Protein AF-A0A6N7S7X8-F1 (afdb_monomer_lite)

Structure (mmCIF, N/CA/C/O backbone):
data_AF-A0A6N7S7X8-F1
#
_entry.id   AF-A0A6N7S7X8-F1
#
loop_
_atom_site.group_PDB
_atom_site.id
_atom_site.type_symbol
_atom_site.label_atom_id
_atom_site.label_alt_id
_atom_site.label_comp_id
_atom_site.label_asym_id
_atom_site.label_entity_id
_atom_site.label_seq_id
_atom_site.pdbx_PDB_ins_code
_atom_site.Cartn_x
_atom_site.Cartn_y
_atom_site.Cartn_z
_atom_site.occupancy
_atom_site.B_iso_or_equiv
_atom_site.auth_seq_id
_atom_site.auth_comp_id
_atom_site.auth_asym_id
_atom_site.auth_atom_id
_atom_site.pdbx_PDB_model_num
ATOM 1 N N . MET A 1 1 ? -18.209 -8.398 4.351 1.00 88.62 1 MET A N 1
ATOM 2 C CA . MET A 1 1 ? -17.415 -7.158 4.467 1.00 88.62 1 MET A CA 1
ATOM 3 C C . MET A 1 1 ? -18.379 -5.989 4.370 1.00 88.62 1 MET A C 1
ATOM 5 O O . MET A 1 1 ? -19.333 -6.100 3.609 1.00 88.62 1 MET A O 1
ATOM 9 N N . ILE A 1 2 ? -18.159 -4.924 5.136 1.00 92.19 2 ILE A N 1
ATOM 10 C CA . ILE A 1 2 ? -18.798 -3.622 4.911 1.00 92.19 2 ILE A CA 1
ATOM 11 C C . ILE A 1 2 ? -17.734 -2.699 4.308 1.00 92.19 2 ILE A C 1
ATOM 13 O O . ILE A 1 2 ? -16.711 -2.514 4.969 1.00 92.19 2 ILE A O 1
ATOM 17 N N . PRO A 1 3 ? -17.923 -2.164 3.091 1.00 90.69 3 PRO A N 1
ATOM 18 C CA . PRO A 1 3 ? -16.982 -1.223 2.490 1.00 90.69 3 PRO A CA 1
ATOM 19 C C . PRO A 1 3 ? -16.868 0.084 3.283 1.00 90.69 3 PRO A C 1
ATOM 21 O O . PRO A 1 3 ? -17.847 0.533 3.885 1.00 90.69 3 PRO A O 1
ATOM 24 N N . ALA A 1 4 ? -15.703 0.729 3.235 1.00 89.31 4 ALA A N 1
ATOM 25 C CA . ALA A 1 4 ? -15.475 2.024 3.873 1.00 89.31 4 ALA A CA 1
ATOM 26 C C . ALA A 1 4 ? -16.425 3.099 3.325 1.00 89.31 4 ALA A C 1
ATOM 28 O O . ALA A 1 4 ? -16.885 3.939 4.092 1.00 89.31 4 ALA A O 1
ATOM 29 N N . ALA A 1 5 ? -16.819 3.010 2.050 1.00 86.75 5 ALA A N 1
ATOM 30 C CA . ALA A 1 5 ? -17.799 3.915 1.441 1.00 86.75 5 ALA A CA 1
ATOM 31 C C . ALA A 1 5 ? -19.140 3.940 2.198 1.00 86.75 5 ALA A C 1
ATOM 33 O O . ALA A 1 5 ? -19.752 4.990 2.350 1.00 86.75 5 ALA A O 1
ATOM 34 N N . GLN A 1 6 ? -19.585 2.793 2.726 1.00 89.44 6 GLN A N 1
ATOM 35 C CA . GLN A 1 6 ? -20.825 2.720 3.508 1.00 89.44 6 GLN A CA 1
ATOM 36 C C . GLN A 1 6 ? -20.659 3.274 4.926 1.00 89.44 6 GLN A C 1
ATOM 38 O O . GLN A 1 6 ? -21.623 3.759 5.511 1.00 89.44 6 GLN A O 1
ATOM 43 N N . ILE A 1 7 ? -19.451 3.190 5.484 1.00 90.12 7 ILE A N 1
ATOM 44 C CA . ILE A 1 7 ? -19.118 3.719 6.815 1.00 90.12 7 ILE A CA 1
ATOM 45 C C . ILE A 1 7 ? -19.000 5.246 6.765 1.00 90.12 7 ILE A C 1
ATOM 47 O O . ILE A 1 7 ? -19.427 5.933 7.687 1.00 90.12 7 ILE A O 1
ATOM 51 N N . LEU A 1 8 ? -18.450 5.768 5.670 1.00 88.38 8 LEU A N 1
ATOM 52 C CA . LEU A 1 8 ? -18.165 7.185 5.454 1.00 88.38 8 LEU A CA 1
ATOM 53 C C . LEU A 1 8 ? -19.285 7.918 4.696 1.00 88.38 8 LEU A C 1
ATOM 55 O O . LEU A 1 8 ? -19.081 9.035 4.227 1.00 88.38 8 LEU A O 1
ATOM 59 N N . LEU A 1 9 ? -20.470 7.312 4.583 1.00 86.81 9 LEU A N 1
ATOM 60 C CA . LEU A 1 9 ? -21.623 7.922 3.923 1.00 86.81 9 LEU A CA 1
ATOM 61 C C . LEU A 1 9 ? -21.960 9.282 4.564 1.00 86.81 9 LEU A C 1
ATOM 63 O O . LEU A 1 9 ? -22.042 9.386 5.791 1.00 86.81 9 LEU A O 1
ATOM 67 N N . GLY A 1 10 ? -22.177 10.324 3.755 1.00 83.00 10 GLY A N 1
ATOM 68 C CA . GLY A 1 10 ? -22.440 11.674 4.267 1.00 83.00 10 GLY A CA 1
ATOM 69 C C . GLY A 1 10 ? -21.181 12.473 4.637 1.00 83.00 10 GLY A C 1
ATOM 70 O O . GLY A 1 10 ? -21.291 13.511 5.295 1.00 83.00 10 GLY A O 1
ATOM 71 N N . LYS A 1 11 ? -19.983 11.979 4.293 1.00 81.81 11 LYS A N 1
ATOM 72 C CA . LYS A 1 11 ? -18.691 12.674 4.463 1.00 81.81 11 LYS A CA 1
ATOM 73 C C . LYS A 1 11 ? -18.118 13.178 3.135 1.00 81.81 11 LYS A C 1
ATOM 75 O O . LYS A 1 11 ? -16.912 13.388 3.021 1.00 81.81 11 LYS A O 1
ATOM 80 N N . GLU A 1 12 ? -18.967 13.377 2.133 1.00 73.81 12 GLU A N 1
ATOM 81 C CA . GLU A 1 12 ? -18.559 13.896 0.831 1.00 73.81 12 GLU A CA 1
ATOM 82 C C . GLU A 1 12 ? -17.985 15.322 0.965 1.00 73.81 12 GLU A C 1
ATOM 84 O O . GLU A 1 12 ? -18.441 16.127 1.779 1.00 73.81 12 GLU A O 1
ATOM 89 N N . GLY A 1 13 ? -16.958 15.649 0.177 1.00 72.19 13 GLY A N 1
ATOM 90 C CA . GLY A 1 13 ? -16.302 16.965 0.182 1.00 72.19 13 GLY A CA 1
ATOM 91 C C . GLY A 1 13 ? -15.268 17.189 1.296 1.00 72.19 13 GLY A C 1
ATOM 92 O O . GLY A 1 13 ? -14.637 18.244 1.339 1.00 72.19 13 GLY A O 1
ATOM 93 N N . VAL A 1 14 ? -15.051 16.214 2.183 1.00 78.44 14 VAL A N 1
ATOM 94 C CA . VAL A 1 14 ? -13.990 16.240 3.207 1.00 78.44 14 VAL A CA 1
ATOM 95 C C . VAL A 1 14 ? -12.644 15.834 2.591 1.00 78.44 14 VAL A C 1
ATOM 97 O O . VAL A 1 14 ? -12.607 14.935 1.764 1.00 78.44 14 VAL A O 1
ATOM 100 N N . GLY A 1 15 ? -11.528 16.469 2.961 1.00 81.44 15 GLY A N 1
ATOM 101 C CA . GLY A 1 15 ? -10.205 16.103 2.429 1.00 81.44 15 GLY A CA 1
ATOM 102 C C . GLY A 1 15 ? -9.770 14.677 2.806 1.00 81.44 15 GLY A C 1
ATOM 103 O O . GLY A 1 15 ? -10.152 14.171 3.858 1.00 81.44 15 GLY A O 1
ATOM 104 N N . PHE A 1 16 ? -8.932 14.044 1.974 1.00 82.94 16 PHE A N 1
ATOM 105 C CA . PHE A 1 16 ? -8.483 12.652 2.155 1.00 82.94 16 PHE A CA 1
ATOM 106 C C . PHE A 1 16 ? -7.908 12.351 3.549 1.00 82.94 16 PHE A C 1
ATOM 108 O O . PHE A 1 16 ? -8.274 11.355 4.165 1.00 82.94 16 PHE A O 1
ATOM 115 N N . GLU A 1 17 ? -7.047 13.222 4.074 1.00 86.94 17 GLU A N 1
ATOM 116 C CA . GLU A 1 17 ? -6.426 13.038 5.394 1.00 86.94 17 GLU A CA 1
ATOM 117 C C . GLU A 1 17 ? -7.475 13.008 6.519 1.00 86.94 17 GLU A C 1
ATOM 119 O O . GLU A 1 17 ? -7.408 12.177 7.425 1.00 86.94 17 GLU A O 1
ATOM 124 N N . GLU A 1 18 ? -8.493 13.866 6.426 1.00 88.38 18 GLU A N 1
ATOM 125 C CA . GLU A 1 18 ? -9.595 13.904 7.388 1.00 88.38 18 GLU A CA 1
ATOM 126 C C . GLU A 1 18 ? -10.540 12.706 7.201 1.00 88.38 18 GLU A C 1
ATOM 128 O O . GLU A 1 18 ? -11.009 12.147 8.188 1.00 88.38 18 GLU A O 1
ATOM 133 N N . LEU A 1 19 ? -10.759 12.229 5.970 1.00 88.19 19 LEU A N 1
ATOM 134 C CA . LEU A 1 19 ? -11.488 10.976 5.729 1.00 88.19 19 LEU A CA 1
ATOM 135 C C . LEU A 1 19 ? -10.791 9.777 6.383 1.00 88.19 19 LEU A C 1
ATOM 137 O O . LEU A 1 19 ? -11.451 8.962 7.030 1.00 88.19 19 LEU A O 1
ATOM 141 N N . VAL A 1 20 ? -9.462 9.683 6.263 1.00 89.56 20 VAL A N 1
ATOM 142 C CA . VAL A 1 20 ? -8.676 8.634 6.931 1.00 89.56 20 VAL A CA 1
ATOM 143 C C . VAL A 1 20 ? -8.811 8.743 8.447 1.00 89.56 20 VAL A C 1
ATOM 145 O O . VAL A 1 20 ? -8.989 7.724 9.111 1.00 89.56 20 VAL A O 1
ATOM 148 N N . LYS A 1 21 ? -8.786 9.958 9.000 1.00 91.62 21 LYS A N 1
ATOM 149 C CA . LYS A 1 21 ? -8.980 10.185 10.435 1.00 91.62 21 LYS A CA 1
ATOM 150 C C . LYS A 1 21 ? -10.365 9.741 10.913 1.00 91.62 21 LYS A C 1
ATOM 152 O O . LYS A 1 21 ? -10.443 8.951 11.844 1.00 91.62 21 LYS A O 1
ATOM 157 N N . VAL A 1 22 ? -11.436 10.156 10.234 1.00 92.62 22 VAL A N 1
ATOM 158 C CA . VAL A 1 22 ? -12.813 9.730 10.556 1.00 92.62 22 VAL A CA 1
ATOM 159 C C . VAL A 1 22 ? -12.940 8.205 10.504 1.00 92.62 22 VAL A C 1
ATOM 161 O O . VAL A 1 22 ? -13.603 7.600 11.345 1.00 92.62 22 VAL A O 1
ATOM 164 N N . TYR A 1 23 ? -12.291 7.568 9.529 1.00 93.06 23 TYR A N 1
ATOM 165 C CA . TYR A 1 23 ? -12.286 6.115 9.423 1.00 93.06 23 TYR A CA 1
ATOM 166 C C . TYR A 1 23 ? -11.521 5.440 10.571 1.00 93.06 23 TYR A C 1
ATOM 168 O O . TYR A 1 23 ? -11.976 4.422 11.089 1.00 93.06 23 TYR A O 1
ATOM 176 N N . LEU A 1 24 ? -10.385 5.998 10.996 1.00 94.44 24 LEU A N 1
ATOM 177 C CA . LEU A 1 24 ? -9.636 5.507 12.155 1.00 94.44 24 LEU A CA 1
ATOM 178 C C . LEU A 1 24 ? -10.431 5.658 13.454 1.00 94.44 24 LEU A C 1
ATOM 180 O O . LEU A 1 24 ? -10.510 4.684 14.198 1.00 94.44 24 LEU A O 1
ATOM 184 N N . ASP A 1 25 ? -11.075 6.805 13.675 1.00 95.06 25 ASP A N 1
ATOM 185 C CA . ASP A 1 25 ? -11.929 7.045 14.846 1.00 95.06 25 ASP A CA 1
ATOM 186 C C . ASP A 1 25 ? -13.040 5.979 14.928 1.00 95.06 25 ASP A C 1
ATOM 188 O O . ASP A 1 25 ? -13.244 5.354 15.968 1.00 95.06 25 ASP A O 1
ATOM 192 N N . PHE A 1 26 ? -13.687 5.667 13.796 1.00 95.69 26 PHE A N 1
ATOM 193 C CA . PHE A 1 26 ? -14.668 4.580 13.711 1.00 95.69 26 PHE A CA 1
ATOM 194 C C . PHE A 1 26 ? -14.077 3.209 14.092 1.00 95.69 26 PHE A C 1
ATOM 196 O O . PHE A 1 26 ? -14.718 2.427 14.797 1.00 95.69 26 PHE A O 1
ATOM 203 N N . LEU A 1 27 ? -12.867 2.885 13.624 1.00 95.88 27 LEU A N 1
ATOM 204 C CA . LEU A 1 27 ? -12.210 1.612 13.941 1.00 95.88 27 LEU A CA 1
ATOM 205 C C . LEU A 1 27 ? -11.822 1.514 15.424 1.00 95.88 27 LEU A C 1
ATOM 207 O O . LEU A 1 27 ? -11.899 0.426 16.000 1.00 95.88 27 LEU A O 1
ATOM 211 N N . GLU A 1 28 ? -11.424 2.628 16.036 1.00 94.12 28 GLU A N 1
ATOM 212 C CA . GLU A 1 28 ? -11.102 2.715 17.463 1.00 94.12 28 GLU A CA 1
ATOM 213 C C . GLU A 1 28 ? -12.351 2.545 18.334 1.00 94.12 28 GLU A C 1
ATOM 215 O O . GLU A 1 28 ? -12.341 1.728 19.258 1.00 94.12 28 GLU A O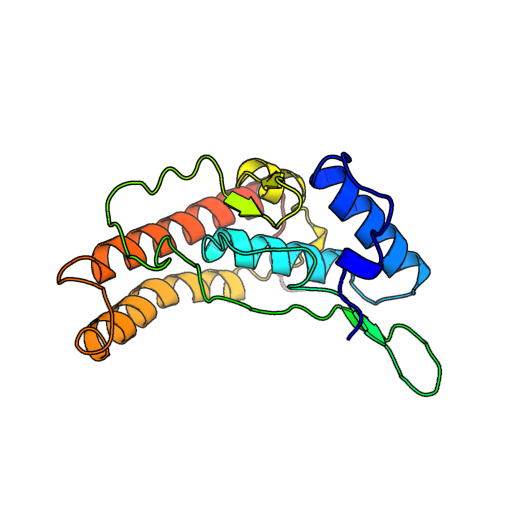 1
ATOM 220 N N . GLU A 1 29 ? -13.456 3.218 17.998 1.00 95.56 29 GLU A N 1
ATOM 221 C CA . GLU A 1 29 ? -14.760 3.026 18.654 1.00 95.56 29 GLU A CA 1
ATOM 222 C C . GLU A 1 29 ? -15.253 1.578 18.536 1.00 95.56 29 GLU A C 1
ATOM 224 O O . GLU A 1 29 ? -15.843 1.020 19.465 1.00 95.56 29 GLU A O 1
ATOM 229 N N . ALA A 1 30 ? -14.964 0.941 17.400 1.00 95.25 30 ALA A N 1
ATOM 230 C CA . ALA A 1 30 ? -15.264 -0.458 17.138 1.00 95.25 30 ALA A CA 1
ATOM 231 C C . ALA A 1 30 ? -14.291 -1.450 17.811 1.00 95.25 30 ALA A C 1
ATOM 233 O O . ALA A 1 30 ? -14.464 -2.661 17.658 1.00 95.25 30 ALA A O 1
ATOM 234 N N . LEU A 1 31 ? -13.292 -0.963 18.561 1.00 94.94 31 LEU A N 1
ATOM 235 C CA . LEU A 1 31 ? -12.267 -1.748 19.263 1.00 94.94 31 LEU A CA 1
ATOM 236 C C . LEU A 1 31 ? -11.428 -2.649 18.339 1.00 94.94 31 LEU A C 1
ATOM 238 O O . LEU A 1 31 ? -10.962 -3.722 18.740 1.00 94.94 31 LEU A O 1
ATOM 242 N N . VAL A 1 32 ? -11.197 -2.214 17.098 1.00 95.69 32 VAL A N 1
ATOM 243 C CA . VAL A 1 32 ? -10.346 -2.941 16.150 1.00 95.69 32 VAL A CA 1
ATOM 244 C C . VAL A 1 32 ? -8.882 -2.820 16.567 1.00 95.69 32 VAL A C 1
ATOM 246 O O . VAL A 1 32 ? -8.291 -1.741 16.596 1.00 95.69 32 VAL A O 1
ATOM 249 N N . SER A 1 33 ? -8.257 -3.961 16.858 1.00 93.06 33 SER A N 1
ATOM 250 C CA . SER A 1 33 ? -6.859 -4.000 17.295 1.00 93.06 33 SER A CA 1
ATOM 251 C C . SER A 1 33 ? -5.900 -3.548 16.191 1.00 93.06 33 SER A C 1
ATOM 253 O O . SER A 1 33 ? -5.973 -4.032 15.055 1.00 93.06 33 SER A O 1
ATOM 255 N N . ASN A 1 34 ? -4.957 -2.672 16.555 1.00 93.00 34 ASN A N 1
ATOM 256 C CA . ASN A 1 34 ? -3.916 -2.119 15.680 1.00 93.00 34 ASN A CA 1
ATOM 257 C C . ASN A 1 34 ? -4.472 -1.471 14.397 1.00 93.00 34 ASN A C 1
ATOM 259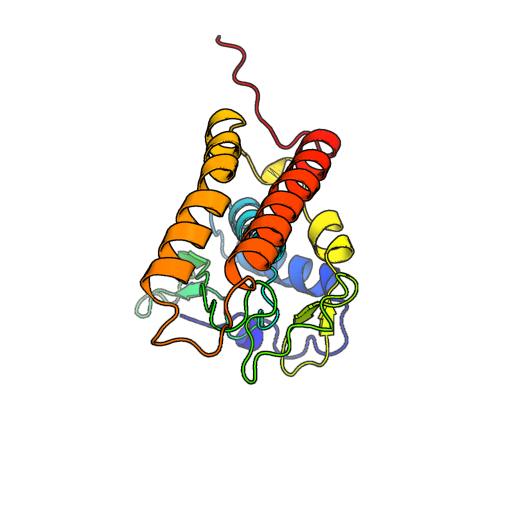 O O . ASN A 1 34 ? -3.834 -1.535 13.347 1.00 93.00 34 ASN A O 1
ATOM 263 N N . ALA A 1 35 ? -5.662 -0.862 14.465 1.00 93.56 35 ALA A N 1
ATOM 264 C CA . ALA A 1 35 ? -6.326 -0.240 13.319 1.00 93.56 35 ALA A CA 1
ATOM 265 C C . ALA A 1 35 ? -5.397 0.719 12.557 1.00 93.56 35 ALA A C 1
ATOM 267 O O . ALA A 1 35 ? -5.186 0.553 11.356 1.00 93.56 35 ALA A O 1
ATOM 268 N N . LYS A 1 36 ? -4.759 1.652 13.273 1.00 93.56 36 LYS A N 1
ATOM 269 C CA . LYS A 1 36 ? -3.835 2.633 12.692 1.00 93.56 36 LYS A CA 1
ATOM 270 C C . LYS A 1 36 ? -2.663 1.997 11.946 1.00 93.56 36 LYS A C 1
ATOM 272 O O . LYS A 1 36 ? -2.382 2.385 10.816 1.00 93.56 36 LYS A O 1
ATOM 277 N N . GLU A 1 37 ? -2.031 0.984 12.535 1.00 93.25 37 GLU A N 1
ATOM 278 C CA . GLU A 1 37 ? -0.936 0.243 11.900 1.00 93.25 37 GLU A CA 1
ATOM 279 C C . GLU A 1 37 ? -1.394 -0.414 10.589 1.00 93.25 37 GLU A C 1
ATOM 281 O O . GLU A 1 37 ? -0.714 -0.321 9.566 1.00 93.25 37 GLU A O 1
ATOM 286 N N . LYS A 1 38 ? -2.569 -1.056 10.595 1.00 92.62 38 LYS A N 1
ATOM 287 C CA . LYS A 1 38 ? -3.110 -1.747 9.416 1.00 92.62 38 LYS A CA 1
ATOM 288 C C . LYS A 1 38 ? -3.461 -0.773 8.292 1.00 92.62 38 LYS A C 1
ATOM 290 O O . LYS A 1 38 ? -3.159 -1.059 7.136 1.00 92.62 38 LYS A O 1
ATOM 295 N N . ILE A 1 39 ? -4.042 0.382 8.622 1.00 91.69 39 ILE A N 1
ATOM 296 C CA . ILE A 1 39 ? -4.341 1.429 7.636 1.00 91.69 39 ILE A CA 1
ATOM 297 C C . ILE A 1 39 ? -3.058 2.052 7.086 1.00 91.69 39 ILE A C 1
ATOM 299 O O . ILE A 1 39 ? -2.928 2.164 5.872 1.00 91.69 39 ILE A O 1
ATOM 303 N N . GLN A 1 40 ? -2.066 2.366 7.921 1.00 92.19 40 GLN A N 1
ATOM 304 C CA . GLN A 1 40 ? -0.779 2.862 7.420 1.00 92.19 40 GLN A CA 1
ATOM 305 C C . GLN A 1 40 ? -0.093 1.846 6.500 1.00 92.19 40 GLN A C 1
ATOM 307 O O . GLN A 1 40 ? 0.406 2.223 5.446 1.00 92.19 40 GLN A O 1
ATOM 312 N N . LYS A 1 41 ? -0.125 0.547 6.826 1.00 90.88 41 LYS A N 1
ATOM 313 C CA . LYS A 1 41 ? 0.404 -0.512 5.946 1.00 90.88 41 LYS A CA 1
ATOM 314 C C . LYS A 1 41 ? -0.349 -0.613 4.619 1.00 90.88 41 LYS A C 1
ATOM 316 O O . LYS A 1 41 ? 0.276 -0.880 3.595 1.00 90.88 41 LYS A O 1
ATOM 321 N N . GLN A 1 42 ? -1.659 -0.373 4.618 1.00 89.38 42 GLN A N 1
ATOM 322 C CA . GLN A 1 42 ? -2.449 -0.293 3.392 1.00 89.38 42 GLN A CA 1
ATOM 323 C C . GLN A 1 42 ? -2.014 0.893 2.522 1.00 89.38 42 GLN A C 1
ATOM 325 O O . GLN A 1 42 ? -1.704 0.703 1.349 1.00 89.38 42 GLN A O 1
ATOM 330 N N . LEU A 1 43 ? -1.916 2.085 3.112 1.00 88.94 43 LEU A N 1
ATOM 331 C CA . LEU A 1 43 ? -1.474 3.297 2.418 1.00 88.94 43 LEU A CA 1
ATOM 332 C C . LEU A 1 43 ? -0.047 3.154 1.866 1.00 88.94 43 LEU A C 1
ATOM 334 O O . LEU A 1 43 ? 0.217 3.516 0.723 1.00 88.94 43 LEU A O 1
ATOM 338 N N . LEU A 1 44 ? 0.860 2.550 2.640 1.00 90.31 44 LEU A N 1
ATOM 339 C CA . LEU A 1 44 ? 2.210 2.211 2.185 1.00 90.31 44 LEU A CA 1
ATOM 340 C C . LEU A 1 44 ? 2.186 1.225 1.013 1.00 90.31 44 LEU A C 1
ATOM 342 O O . LEU A 1 44 ? 2.968 1.381 0.084 1.00 90.31 44 LEU A O 1
ATOM 346 N N . SER A 1 45 ? 1.292 0.232 1.025 1.00 89.25 45 SER A N 1
ATOM 347 C CA . SER A 1 45 ? 1.131 -0.696 -0.100 1.00 89.25 45 SER A CA 1
ATOM 348 C C . SER A 1 45 ? 0.626 0.008 -1.361 1.00 89.25 45 SER A C 1
ATOM 350 O O . SER A 1 45 ? 1.050 -0.353 -2.458 1.00 89.25 45 SER A O 1
ATOM 352 N N . ASP A 1 46 ? -0.266 0.988 -1.216 1.00 86.62 46 ASP A N 1
ATOM 353 C CA . ASP A 1 46 ? -0.780 1.773 -2.339 1.00 86.62 46 ASP A CA 1
ATOM 354 C C . ASP A 1 46 ? 0.299 2.683 -2.927 1.00 86.62 46 ASP A C 1
ATOM 356 O O . ASP A 1 46 ? 0.441 2.726 -4.145 1.00 86.62 46 ASP A O 1
ATOM 360 N N . ALA A 1 47 ? 1.118 3.323 -2.086 1.00 87.12 47 ALA A N 1
ATOM 361 C CA . ALA A 1 47 ? 2.279 4.093 -2.534 1.00 87.12 47 ALA A CA 1
ATOM 362 C C . ALA A 1 47 ? 3.370 3.204 -3.156 1.00 87.12 47 ALA A C 1
ATOM 364 O O . ALA A 1 47 ? 4.017 3.592 -4.121 1.00 87.12 47 ALA A O 1
ATOM 365 N N . LEU A 1 48 ? 3.574 1.995 -2.626 1.00 89.56 48 LEU A N 1
ATOM 366 C CA . LEU A 1 48 ? 4.586 1.062 -3.118 1.00 89.56 48 LEU A CA 1
ATOM 367 C C . LEU A 1 48 ? 4.284 0.610 -4.552 1.00 89.56 48 LEU A C 1
ATOM 369 O O . LEU A 1 48 ? 5.181 0.551 -5.394 1.00 89.56 48 LEU A O 1
ATOM 373 N N . LEU A 1 49 ? 3.020 0.271 -4.806 1.00 86.69 49 LEU A N 1
ATOM 374 C CA . LEU A 1 49 ? 2.547 -0.247 -6.088 1.00 86.69 49 LEU A CA 1
ATOM 375 C C . LEU A 1 49 ? 1.967 0.831 -6.994 1.00 86.69 49 LEU A C 1
ATOM 377 O O . LEU A 1 49 ? 1.538 0.508 -8.096 1.00 86.69 49 LEU A O 1
ATOM 381 N N . ASP A 1 50 ? 1.930 2.082 -6.555 1.00 82.06 50 ASP A N 1
ATOM 382 C CA . ASP A 1 50 ? 1.281 3.158 -7.287 1.00 82.06 50 ASP A CA 1
ATOM 383 C C . ASP A 1 50 ? -0.152 2.800 -7.702 1.00 82.06 50 ASP A C 1
ATOM 385 O O . ASP A 1 50 ? -0.512 2.802 -8.884 1.00 82.06 50 ASP A O 1
ATOM 389 N N . ASN A 1 51 ? -0.961 2.397 -6.722 1.00 81.81 51 ASN A N 1
ATOM 390 C CA . ASN A 1 51 ? -2.329 1.979 -6.983 1.00 81.81 51 ASN A CA 1
ATOM 391 C C . ASN A 1 51 ? -3.211 3.187 -7.324 1.00 81.81 51 ASN A C 1
ATOM 393 O O . ASN A 1 51 ? -3.540 3.995 -6.461 1.00 81.81 51 ASN A O 1
ATOM 397 N N . THR A 1 52 ? -3.615 3.276 -8.590 1.00 77.50 52 THR A N 1
ATOM 398 C CA . THR A 1 52 ? -4.437 4.373 -9.139 1.00 77.50 52 THR A CA 1
ATOM 399 C C . THR A 1 52 ? -5.936 4.073 -9.134 1.00 77.50 52 THR A C 1
ATOM 401 O O . THR A 1 52 ? -6.708 4.775 -9.779 1.00 77.50 52 THR A O 1
ATOM 404 N N . ASP A 1 53 ? -6.339 2.988 -8.475 1.00 76.44 53 ASP A N 1
ATOM 405 C CA . ASP A 1 53 ? -7.737 2.562 -8.337 1.00 76.44 53 ASP A CA 1
ATOM 406 C C . ASP A 1 53 ? -8.057 2.195 -6.886 1.00 76.44 53 ASP A C 1
ATOM 408 O O . ASP A 1 53 ? -8.903 1.356 -6.565 1.00 76.44 53 ASP A O 1
ATOM 412 N N . ARG A 1 54 ? -7.334 2.820 -5.952 1.00 79.69 54 ARG A N 1
ATOM 413 C CA . ARG A 1 54 ? -7.721 2.780 -4.549 1.00 79.69 54 ARG A CA 1
ATOM 414 C C . ARG A 1 54 ? -9.012 3.574 -4.423 1.00 79.69 54 ARG A C 1
ATOM 416 O O . ARG A 1 54 ? -9.047 4.746 -4.742 1.00 79.69 54 ARG A O 1
ATOM 423 N N . HIS A 1 55 ? -10.064 2.952 -3.922 1.00 78.62 55 HIS A N 1
ATOM 424 C CA . HIS A 1 55 ? -11.320 3.636 -3.648 1.00 78.62 55 HIS A CA 1
ATOM 425 C C . HIS A 1 55 ? -11.958 3.135 -2.355 1.00 78.62 55 HIS A C 1
ATOM 427 O O . HIS A 1 55 ? -11.561 2.088 -1.833 1.00 78.62 55 HIS A O 1
ATOM 433 N N . LEU A 1 56 ? -12.944 3.852 -1.811 1.00 79.88 56 LEU A N 1
ATOM 434 C CA . LEU A 1 56 ? -13.595 3.504 -0.542 1.00 79.88 56 LEU A CA 1
ATOM 435 C C . LEU A 1 56 ? -14.388 2.192 -0.627 1.00 79.88 56 LEU A C 1
ATOM 437 O O . LEU A 1 56 ? -14.687 1.581 0.400 1.00 79.88 56 LEU A O 1
ATOM 441 N N . ASN A 1 57 ? -14.694 1.718 -1.839 1.00 79.94 57 ASN A N 1
ATOM 442 C CA . ASN A 1 57 ? -15.218 0.361 -2.044 1.00 79.94 57 ASN A CA 1
ATOM 443 C C . ASN A 1 57 ? -14.130 -0.743 -2.018 1.00 79.94 57 ASN A C 1
ATOM 445 O O . ASN A 1 57 ? -14.459 -1.912 -1.826 1.00 79.94 57 ASN A O 1
ATOM 449 N N . ASN A 1 58 ? -12.843 -0.388 -2.133 1.00 80.25 58 ASN A N 1
ATOM 450 C CA . ASN A 1 58 ? -11.696 -1.310 -2.155 1.00 80.25 58 ASN A CA 1
ATOM 451 C C . ASN A 1 58 ? -11.047 -1.509 -0.777 1.00 80.25 58 ASN A C 1
ATOM 453 O O . ASN A 1 58 ? -9.940 -2.023 -0.655 1.00 80.25 58 ASN A O 1
ATOM 457 N N . PHE A 1 59 ? -11.712 -1.124 0.299 1.00 86.81 59 PHE A N 1
ATOM 458 C CA . PHE A 1 59 ? -11.371 -1.558 1.648 1.00 86.81 59 PHE A CA 1
ATOM 459 C C . PHE A 1 59 ? -12.577 -1.334 2.549 1.00 86.81 59 PHE A C 1
ATOM 461 O O . PHE A 1 59 ? -13.586 -0.761 2.142 1.00 86.81 59 PHE A O 1
ATOM 468 N N . GLY A 1 60 ? -12.502 -1.820 3.777 1.00 90.88 60 GLY A N 1
ATOM 469 C CA . GLY A 1 60 ? -13.582 -1.672 4.732 1.00 90.88 60 GLY A CA 1
ATOM 470 C C . GLY A 1 60 ? -13.318 -2.494 5.972 1.00 90.88 60 GLY A C 1
ATOM 471 O O . GLY A 1 60 ? -12.180 -2.597 6.432 1.00 90.88 60 GLY A O 1
ATOM 472 N N . VAL A 1 61 ? -14.366 -3.125 6.486 1.00 94.62 61 VAL A N 1
ATOM 473 C CA . VAL A 1 61 ? -14.301 -3.936 7.700 1.00 94.62 61 VAL A CA 1
ATOM 474 C C . VAL A 1 61 ? -14.933 -5.311 7.532 1.00 94.62 61 VAL A C 1
ATOM 476 O O . VAL A 1 61 ? -15.884 -5.535 6.771 1.00 94.62 61 VAL A O 1
ATOM 479 N N . ILE A 1 62 ? -14.406 -6.259 8.292 1.00 94.94 62 ILE A N 1
ATOM 480 C CA . ILE A 1 62 ? -14.992 -7.571 8.523 1.00 94.94 62 ILE A CA 1
ATOM 481 C C . ILE A 1 62 ? -15.989 -7.421 9.670 1.00 94.94 62 ILE A C 1
ATOM 483 O O . ILE A 1 62 ? -15.632 -6.973 10.753 1.00 94.94 62 ILE A O 1
ATOM 487 N N . ARG A 1 63 ? -17.245 -7.809 9.440 1.00 95.19 63 ARG A N 1
ATOM 488 C CA . ARG A 1 63 ? -18.309 -7.805 10.449 1.00 95.19 63 ARG A CA 1
ATOM 489 C C . ARG A 1 63 ? -18.825 -9.218 10.644 1.00 95.19 63 ARG A C 1
ATOM 491 O O . ARG A 1 63 ? -19.129 -9.902 9.665 1.00 95.19 63 ARG A O 1
ATOM 498 N N . ASN A 1 64 ? -18.968 -9.628 11.895 1.00 95.69 64 ASN A N 1
ATOM 499 C CA . ASN A 1 64 ? -19.647 -10.864 12.242 1.00 95.69 64 ASN A CA 1
ATOM 500 C C . ASN A 1 64 ? -21.143 -10.727 11.921 1.00 95.69 64 ASN A C 1
ATOM 502 O O . ASN A 1 64 ? -21.812 -9.839 12.442 1.00 95.69 64 ASN A O 1
ATOM 506 N N . VAL A 1 65 ? -21.680 -11.601 11.070 1.00 94.44 65 VAL A N 1
ATOM 507 C CA . VAL A 1 65 ? -23.085 -11.516 10.629 1.00 94.44 65 VAL A CA 1
ATOM 508 C C . VAL A 1 65 ? -24.091 -11.837 11.736 1.00 94.44 65 VAL A C 1
ATOM 510 O O . VAL A 1 65 ? -25.204 -11.324 11.705 1.00 94.44 65 VAL A O 1
ATOM 513 N N . SER A 1 66 ? -23.704 -12.648 12.721 1.00 96.62 66 SER A N 1
ATOM 514 C CA . SER A 1 66 ? -24.583 -13.085 13.808 1.00 96.62 66 SER A CA 1
ATOM 515 C C . SER A 1 66 ? -24.590 -12.098 14.973 1.00 96.62 66 SER A C 1
ATOM 517 O O . SER A 1 66 ? -25.640 -11.841 15.550 1.00 96.62 66 SER A O 1
ATOM 519 N N . THR A 1 67 ? -23.426 -11.547 15.332 1.00 95.69 67 THR A N 1
ATOM 520 C CA . THR A 1 67 ? -23.288 -10.621 16.474 1.00 95.69 67 THR A CA 1
ATOM 521 C C . THR A 1 67 ? -23.269 -9.158 16.065 1.00 95.69 67 THR A C 1
ATOM 523 O O . THR A 1 67 ? -23.332 -8.283 16.923 1.00 95.69 67 THR A O 1
ATOM 526 N N . LEU A 1 68 ? -23.160 -8.885 14.763 1.00 94.00 68 LEU A N 1
ATOM 527 C CA . LEU A 1 68 ? -23.038 -7.553 14.179 1.00 94.00 68 LEU A CA 1
ATOM 528 C C . LEU A 1 68 ? -21.771 -6.783 14.577 1.00 94.00 68 LEU A C 1
ATOM 530 O O . LEU A 1 68 ? -21.617 -5.642 14.140 1.00 94.00 68 LEU A O 1
ATOM 534 N N . GLN A 1 69 ? -20.862 -7.399 15.332 1.00 94.94 69 GLN A N 1
ATOM 535 C CA . GLN A 1 69 ? -19.611 -6.791 15.774 1.00 94.94 69 GLN A CA 1
ATOM 536 C C . GLN A 1 69 ? -18.622 -6.653 14.618 1.00 94.94 69 GLN A C 1
ATOM 538 O O . GLN A 1 69 ? -18.475 -7.560 13.792 1.00 94.94 69 GLN A O 1
ATOM 543 N N . ILE A 1 70 ? -17.922 -5.523 14.586 1.00 96.94 70 ILE A N 1
ATOM 544 C CA . ILE A 1 70 ? -16.761 -5.328 13.724 1.00 96.94 70 ILE A CA 1
ATOM 545 C C . ILE A 1 70 ? -15.600 -6.145 14.298 1.00 96.94 70 ILE A C 1
ATOM 547 O O . ILE A 1 70 ? -15.341 -6.103 15.495 1.00 96.94 70 ILE A O 1
ATOM 551 N N . MET A 1 71 ? -14.951 -6.940 13.452 1.00 95.00 71 MET A N 1
ATOM 552 C CA . MET A 1 71 ? -13.904 -7.883 13.852 1.00 95.00 71 MET A CA 1
ATOM 553 C C . MET A 1 71 ? -12.510 -7.374 13.500 1.00 95.00 71 MET A C 1
ATOM 555 O O . MET A 1 71 ? -11.589 -7.496 14.298 1.00 95.00 71 MET A O 1
ATOM 559 N N . ASP A 1 72 ? -12.349 -6.850 12.286 1.00 95.25 72 ASP A N 1
ATOM 560 C CA . ASP A 1 72 ? -11.073 -6.349 11.785 1.00 95.25 72 ASP A CA 1
ATOM 561 C C . ASP A 1 72 ? -11.293 -5.465 10.548 1.00 95.25 72 ASP A C 1
ATOM 563 O O . ASP A 1 72 ? -12.400 -5.404 10.005 1.00 95.25 72 ASP A O 1
ATOM 567 N N . VAL A 1 73 ? -10.239 -4.819 10.062 1.00 93.69 73 VAL A N 1
ATOM 568 C CA . VAL A 1 73 ? -10.207 -4.213 8.733 1.00 93.69 73 VAL A CA 1
ATOM 569 C C . VAL A 1 73 ? -10.185 -5.292 7.650 1.00 93.69 73 VAL A C 1
ATOM 571 O O . VAL A 1 73 ? -9.619 -6.374 7.803 1.00 93.69 73 VAL A O 1
ATOM 574 N N . ALA A 1 74 ? -10.795 -4.977 6.520 1.00 91.00 74 ALA A N 1
ATOM 575 C CA . ALA A 1 74 ? -10.754 -5.759 5.302 1.00 91.00 74 ALA A CA 1
ATOM 576 C C . ALA A 1 74 ? -10.040 -4.933 4.233 1.00 91.00 74 ALA A C 1
ATOM 578 O O . ALA A 1 74 ? -10.613 -4.005 3.663 1.00 91.00 74 ALA A O 1
ATOM 579 N N . LEU A 1 75 ? -8.779 -5.265 3.983 1.00 83.06 75 LEU A N 1
ATOM 580 C CA . LEU A 1 75 ? -7.966 -4.627 2.956 1.00 83.06 75 LEU A CA 1
ATOM 581 C C . LEU A 1 75 ? -8.216 -5.362 1.632 1.00 83.06 75 LEU A C 1
ATOM 583 O O . LEU A 1 75 ? -7.813 -6.518 1.501 1.00 83.06 75 LEU A O 1
ATOM 587 N N . ASN A 1 76 ? -8.931 -4.751 0.678 1.00 71.38 76 ASN A N 1
ATOM 588 C CA . ASN A 1 76 ? -9.038 -5.334 -0.660 1.00 71.38 76 ASN A CA 1
ATOM 589 C C . ASN A 1 76 ? -7.815 -4.891 -1.471 1.00 71.38 76 ASN A C 1
ATOM 591 O O . ASN A 1 76 ? -7.646 -3.710 -1.794 1.00 71.38 76 ASN A O 1
ATOM 595 N N . TYR A 1 77 ? -6.954 -5.850 -1.796 1.00 67.94 77 TYR A N 1
ATOM 596 C CA . TYR A 1 77 ? -5.836 -5.659 -2.715 1.00 67.94 77 TYR A CA 1
ATOM 597 C C . TYR A 1 77 ? -6.340 -5.766 -4.154 1.00 67.94 77 TYR A C 1
ATOM 599 O O . TYR A 1 77 ? -5.913 -6.638 -4.913 1.00 67.94 77 TYR A O 1
ATOM 607 N N . ASP A 1 78 ? -7.293 -4.903 -4.508 1.00 71.12 78 ASP A N 1
ATOM 608 C CA . ASP A 1 78 ? -7.656 -4.707 -5.901 1.00 71.12 78 ASP A CA 1
ATOM 609 C C . ASP A 1 78 ? -6.510 -3.952 -6.581 1.00 71.12 78 ASP A C 1
ATOM 611 O O . ASP A 1 78 ? -6.326 -2.744 -6.417 1.00 71.12 78 ASP A O 1
ATOM 615 N N . CYS A 1 79 ? -5.652 -4.734 -7.231 1.00 71.62 79 CYS A N 1
ATOM 616 C CA . CYS A 1 79 ? -4.408 -4.287 -7.842 1.00 71.62 79 CYS A CA 1
ATOM 617 C C . CYS A 1 79 ? -4.516 -4.247 -9.373 1.00 71.62 79 CYS A C 1
ATOM 619 O O . CYS A 1 79 ? -3.497 -4.331 -10.058 1.00 71.62 79 CYS A O 1
ATOM 621 N N . GLY A 1 80 ? -5.729 -4.151 -9.931 1.00 72.81 80 GLY A N 1
ATOM 622 C CA . GLY A 1 80 ? -5.943 -4.116 -11.381 1.00 72.81 80 GLY A CA 1
ATOM 623 C C . GLY A 1 80 ? -5.309 -2.908 -12.087 1.00 72.81 80 GLY A C 1
ATOM 624 O O . GLY A 1 80 ? -5.158 -2.929 -13.309 1.00 72.81 80 GLY A O 1
ATOM 625 N N . ARG A 1 81 ? -4.923 -1.860 -11.339 1.00 79.25 81 ARG A N 1
ATOM 626 C CA . ARG A 1 81 ? -4.388 -0.591 -11.865 1.00 79.25 81 ARG A CA 1
ATOM 627 C C . ARG A 1 81 ? -3.203 -0.062 -11.044 1.00 79.25 81 ARG A C 1
ATOM 629 O O . ARG A 1 81 ? -3.262 1.012 -10.445 1.00 79.25 81 ARG A O 1
ATOM 636 N N . ILE A 1 82 ? -2.110 -0.819 -11.055 1.00 82.50 82 ILE A N 1
ATOM 637 C CA . ILE A 1 82 ? -0.853 -0.499 -10.355 1.00 82.50 82 ILE A CA 1
ATOM 638 C C . ILE A 1 82 ? 0.260 -0.109 -11.334 1.00 82.50 82 ILE A C 1
ATOM 640 O O . ILE A 1 82 ? 0.222 -0.517 -12.498 1.00 82.50 82 ILE A O 1
ATOM 644 N N . LEU A 1 83 ? 1.262 0.647 -10.882 1.00 80.25 83 LEU A N 1
ATOM 645 C CA . LEU A 1 83 ? 2.466 1.017 -11.647 1.00 80.25 83 LEU A CA 1
ATOM 646 C C . LEU A 1 83 ? 2.154 1.597 -13.046 1.00 80.25 83 LEU A C 1
ATOM 648 O O . LEU A 1 83 ? 2.894 1.384 -14.000 1.00 80.25 83 LEU A O 1
ATOM 652 N N . GLY A 1 84 ? 1.014 2.275 -13.217 1.00 73.75 84 GLY A N 1
ATOM 653 C CA . GLY A 1 84 ? 0.593 2.810 -14.519 1.00 73.75 84 GLY A CA 1
ATOM 654 C C . GLY A 1 84 ? 0.208 1.754 -15.571 1.00 73.75 84 GLY A C 1
ATOM 655 O O . GLY A 1 84 ? 0.131 2.073 -16.755 1.00 73.75 84 GLY A O 1
ATOM 656 N N . THR A 1 85 ? -0.064 0.507 -15.170 1.00 73.94 85 THR A N 1
ATOM 657 C CA . THR A 1 85 ? -0.440 -0.605 -16.075 1.00 73.94 85 THR A CA 1
ATOM 658 C C . THR A 1 85 ? -1.925 -0.644 -16.463 1.00 73.94 85 THR A C 1
ATOM 660 O O . THR A 1 85 ? -2.396 -1.612 -17.058 1.00 73.94 85 THR A O 1
ATOM 663 N N . ALA A 1 86 ? -2.667 0.423 -16.163 1.00 67.00 86 ALA A N 1
ATOM 664 C CA . ALA A 1 86 ? -4.073 0.586 -16.514 1.00 67.00 86 ALA A CA 1
ATOM 665 C C . ALA A 1 86 ? -4.346 0.374 -18.015 1.00 67.00 86 ALA A C 1
ATOM 667 O O . ALA A 1 86 ? -3.585 0.837 -18.861 1.00 67.00 86 ALA A O 1
ATOM 668 N N . PHE A 1 87 ? -5.463 -0.279 -18.352 1.00 59.41 87 PHE A N 1
ATOM 669 C CA . PHE A 1 87 ? -5.882 -0.479 -19.741 1.00 59.41 87 PHE A CA 1
ATOM 670 C C . PHE A 1 87 ? -6.645 0.746 -20.295 1.00 59.41 87 PHE A C 1
ATOM 672 O O . PHE A 1 87 ? -7.549 1.238 -19.613 1.00 59.41 87 PHE A O 1
ATOM 679 N N . PRO A 1 88 ? -6.361 1.199 -21.535 1.00 58.47 88 PRO A N 1
ATOM 680 C CA . PRO A 1 88 ? -5.259 0.766 -22.399 1.00 58.47 88 PRO A CA 1
ATOM 681 C C . PRO A 1 88 ? -3.904 1.272 -21.885 1.00 58.47 88 PRO A C 1
ATOM 683 O O . PRO A 1 88 ? -3.773 2.446 -21.542 1.00 58.47 88 PRO A O 1
ATOM 686 N N . TYR A 1 89 ? -2.893 0.395 -21.869 1.00 64.50 89 TYR A N 1
ATOM 687 C CA . TYR A 1 89 ? -1.553 0.755 -21.410 1.00 64.50 89 TYR A CA 1
ATOM 688 C C . TYR A 1 89 ? -0.962 1.850 -22.300 1.00 64.50 89 TYR A C 1
ATOM 690 O O . TYR A 1 89 ? -0.755 1.652 -23.500 1.00 64.50 89 TYR A O 1
ATOM 698 N N . THR A 1 90 ? -0.669 3.006 -21.708 1.00 60.59 90 THR A N 1
ATOM 699 C CA . THR A 1 90 ? 0.050 4.089 -22.377 1.00 60.59 90 THR A CA 1
ATOM 700 C C . THR A 1 90 ? 1.362 4.351 -21.638 1.00 60.59 90 THR A C 1
ATOM 702 O O . THR A 1 90 ? 1.327 4.962 -20.570 1.00 60.59 90 THR A O 1
ATOM 705 N N . PRO A 1 91 ? 2.527 3.976 -22.204 1.00 55.56 91 PRO A N 1
ATOM 706 C CA . PRO A 1 91 ? 3.834 4.090 -21.538 1.00 55.56 91 PRO A CA 1
ATOM 707 C C . PRO A 1 91 ? 4.281 5.536 -21.247 1.00 55.56 91 PRO A C 1
ATOM 709 O O . PRO A 1 91 ? 5.342 5.769 -20.678 1.00 55.56 91 PRO A O 1
ATOM 712 N N . LYS A 1 92 ? 3.495 6.542 -21.651 1.00 51.31 92 LYS A N 1
ATOM 713 C CA . LYS A 1 92 ? 3.824 7.965 -21.530 1.00 51.31 92 LYS A CA 1
ATOM 714 C C . LYS A 1 92 ? 2.704 8.721 -20.835 1.00 51.31 92 LYS A C 1
ATOM 716 O O . LYS A 1 92 ? 1.853 9.272 -21.528 1.00 51.31 92 LYS A O 1
ATOM 721 N N . ARG A 1 93 ? 2.728 8.742 -19.498 1.00 49.00 93 ARG A N 1
ATOM 722 C CA . ARG A 1 93 ? 2.132 9.775 -18.612 1.00 49.00 93 ARG A CA 1
ATOM 723 C C . ARG A 1 93 ? 2.243 9.411 -17.125 1.00 49.00 93 ARG A C 1
ATOM 725 O O . ARG A 1 93 ? 1.384 9.780 -16.338 1.00 49.00 93 ARG A O 1
ATOM 732 N N . TYR A 1 94 ? 3.292 8.695 -16.718 1.00 51.84 94 TYR A N 1
ATOM 733 C CA . TYR A 1 94 ? 3.513 8.469 -15.294 1.00 51.84 94 TYR A CA 1
ATOM 734 C C . TYR A 1 94 ? 4.126 9.725 -14.660 1.00 51.84 94 TYR A C 1
ATOM 736 O O . TYR A 1 94 ? 5.339 9.848 -14.509 1.00 51.84 94 TYR A O 1
ATOM 744 N N . THR A 1 95 ? 3.285 10.714 -14.378 1.00 55.16 95 THR A N 1
ATOM 745 C CA . THR A 1 95 ? 3.611 11.811 -13.470 1.00 55.16 95 THR A CA 1
ATOM 746 C C . THR A 1 95 ? 3.149 11.377 -12.088 1.00 55.16 95 THR A C 1
ATOM 748 O O . THR A 1 95 ? 1.949 11.243 -11.875 1.00 55.16 95 THR A O 1
ATOM 751 N N . LYS A 1 96 ? 4.087 11.170 -11.153 1.00 56.41 96 LYS A N 1
ATOM 752 C CA . LYS A 1 96 ? 3.833 10.800 -9.739 1.00 56.41 96 LYS A CA 1
ATOM 753 C C . LYS A 1 96 ? 2.903 11.763 -8.976 1.00 56.41 96 LYS A C 1
ATOM 755 O O . LYS A 1 96 ? 2.633 11.560 -7.797 1.00 56.41 96 LYS A O 1
ATOM 760 N N . GLU A 1 97 ? 2.484 12.850 -9.613 1.00 50.81 97 GLU A N 1
ATOM 761 C CA . GLU A 1 97 ? 1.879 14.002 -8.962 1.00 50.81 97 GLU A CA 1
ATOM 762 C C . GLU A 1 97 ? 0.429 13.754 -8.524 1.00 50.81 97 GLU A C 1
ATOM 764 O O . GLU A 1 97 ? 0.023 14.353 -7.536 1.00 50.81 97 GLU A O 1
ATOM 769 N N . GLU A 1 98 ? -0.328 12.844 -9.154 1.00 53.06 98 GLU A N 1
ATOM 770 C CA . GLU A 1 98 ? -1.745 12.626 -8.818 1.00 53.06 98 GLU A CA 1
ATOM 771 C C . GLU A 1 98 ? -2.139 11.139 -8.931 1.00 53.06 98 GLU A C 1
ATOM 773 O O . GLU A 1 98 ? -2.137 10.560 -10.019 1.00 53.06 98 GLU A O 1
ATOM 778 N N . PHE A 1 99 ? -2.494 10.509 -7.804 1.00 56.09 99 PHE A N 1
ATOM 779 C CA . PHE A 1 99 ? -3.183 9.217 -7.773 1.00 56.09 99 PHE A CA 1
ATOM 780 C C . PHE A 1 99 ? -4.682 9.492 -7.781 1.00 56.09 99 PHE A C 1
ATOM 782 O O . PHE A 1 99 ? -5.209 10.177 -6.904 1.00 56.09 99 PHE A O 1
ATOM 789 N N . HIS A 1 100 ? -5.387 8.958 -8.772 1.00 52.91 100 HIS A N 1
ATOM 790 C CA . HIS A 1 100 ? -6.842 8.948 -8.730 1.00 52.91 100 HIS A CA 1
ATOM 791 C C . HIS A 1 100 ? -7.294 7.965 -7.648 1.00 52.91 100 HIS A C 1
ATOM 793 O O . HIS A 1 100 ? -6.911 6.795 -7.670 1.00 52.91 100 HIS A O 1
ATOM 799 N N . VAL A 1 101 ? -8.075 8.457 -6.687 1.00 51.50 101 VAL A N 1
ATOM 800 C CA . VAL A 1 101 ? -8.736 7.647 -5.669 1.00 51.50 101 VAL A CA 1
ATOM 801 C C . VAL A 1 101 ? -10.245 7.905 -5.767 1.00 51.50 101 VAL A C 1
ATOM 803 O O . VAL A 1 101 ? -10.732 8.925 -5.291 1.00 51.50 101 VAL A O 1
ATOM 806 N N . ASP A 1 102 ? -10.972 6.941 -6.344 1.00 50.19 102 ASP A N 1
ATOM 807 C CA . ASP A 1 102 ? -12.447 6.797 -6.327 1.00 50.19 102 ASP A CA 1
ATOM 808 C C . ASP A 1 102 ? -13.323 7.760 -7.165 1.00 50.19 102 ASP A C 1
ATOM 810 O O . ASP A 1 102 ? -12.988 8.914 -7.415 1.00 50.19 102 ASP A O 1
ATOM 814 N N . GLU A 1 103 ? -14.530 7.271 -7.481 1.00 46.00 103 GLU A N 1
ATOM 815 C CA . GLU A 1 103 ? -15.765 7.909 -7.982 1.00 46.00 103 GLU A CA 1
ATOM 816 C C . GLU A 1 103 ? -16.212 9.162 -7.198 1.00 46.00 103 GLU A C 1
ATOM 818 O O . GLU A 1 103 ? -17.167 9.834 -7.585 1.00 46.00 103 GLU A O 1
ATOM 823 N N . LEU A 1 104 ? -15.534 9.477 -6.092 1.00 48.88 104 LEU A N 1
ATOM 824 C CA . LEU A 1 104 ? -15.726 10.684 -5.288 1.00 48.88 104 LEU A CA 1
ATOM 825 C C . LEU A 1 104 ? -14.854 11.870 -5.757 1.00 48.88 104 LEU A C 1
ATOM 827 O O . LEU A 1 104 ? -14.855 12.909 -5.099 1.00 48.88 104 LEU A O 1
ATOM 831 N N . ASP A 1 105 ? -14.119 11.720 -6.869 1.00 56.59 105 ASP A N 1
ATOM 832 C CA . ASP A 1 105 ? -13.239 12.733 -7.479 1.00 56.59 105 ASP A CA 1
ATOM 833 C C . ASP A 1 105 ? -12.075 13.195 -6.571 1.00 56.59 105 ASP A C 1
ATOM 835 O O . ASP A 1 105 ? -11.551 14.305 -6.710 1.00 56.59 105 ASP A O 1
ATOM 839 N N . TYR A 1 106 ? -11.607 12.344 -5.648 1.00 61.00 106 TYR A N 1
ATOM 840 C CA . TYR A 1 106 ? -10.425 12.665 -4.847 1.00 61.00 106 TYR A CA 1
ATOM 841 C C . TYR A 1 106 ? -9.139 12.323 -5.602 1.00 61.00 106 TYR A C 1
ATOM 843 O O . TYR A 1 106 ? -8.760 11.165 -5.767 1.00 61.00 106 TYR A O 1
ATOM 851 N N . ALA A 1 107 ? -8.405 13.357 -6.008 1.00 64.50 107 ALA A N 1
ATOM 852 C CA . ALA A 1 107 ? -6.992 13.213 -6.326 1.00 64.50 107 ALA A CA 1
ATOM 853 C C . ALA A 1 107 ? -6.205 13.142 -5.009 1.00 64.50 107 ALA A C 1
ATOM 855 O O . ALA A 1 107 ? -6.168 14.107 -4.240 1.00 64.50 107 ALA A O 1
ATOM 856 N N . VAL A 1 108 ? -5.601 11.989 -4.734 1.00 73.62 108 VAL A N 1
ATOM 857 C CA . VAL A 1 108 ? -4.700 11.796 -3.597 1.00 73.62 108 VAL A CA 1
ATOM 858 C C . VAL A 1 108 ? -3.279 11.788 -4.123 1.00 73.62 108 VAL A C 1
ATOM 860 O O . VAL A 1 108 ? -2.953 11.143 -5.108 1.00 73.62 108 VAL A O 1
ATOM 863 N N . THR A 1 109 ? -2.396 12.510 -3.464 1.00 77.00 109 THR A N 1
ATOM 864 C CA . THR A 1 109 ? -0.979 12.540 -3.821 1.00 77.00 109 THR A CA 1
ATOM 865 C C . THR A 1 109 ? -0.195 11.578 -2.933 1.00 77.00 109 THR A C 1
ATOM 867 O O . THR A 1 109 ? -0.554 11.352 -1.775 1.00 77.00 109 THR A O 1
ATOM 870 N N . GLN A 1 110 ? 0.938 11.065 -3.420 1.00 78.69 110 GLN A N 1
ATOM 871 C CA . GLN A 1 110 ? 1.886 10.313 -2.579 1.00 78.69 110 GLN A CA 1
ATOM 872 C C . GLN A 1 110 ? 2.282 11.115 -1.328 1.00 78.69 110 GLN A C 1
ATOM 874 O O . GLN A 1 110 ? 2.407 10.562 -0.241 1.00 78.69 110 GLN A O 1
ATOM 879 N N . LYS A 1 111 ? 2.386 12.443 -1.454 1.00 83.19 111 LYS A N 1
ATOM 880 C CA . LYS A 1 111 ? 2.657 13.346 -0.331 1.00 83.19 111 LYS A CA 1
ATOM 881 C C . LYS A 1 111 ? 1.573 13.288 0.754 1.00 83.19 111 LYS A C 1
ATOM 883 O O . LYS A 1 111 ? 1.916 13.275 1.931 1.00 83.19 111 LYS A O 1
ATOM 888 N N . GLN A 1 112 ? 0.296 13.246 0.372 1.00 85.62 112 GLN A N 1
ATOM 889 C CA . GLN A 1 112 ? -0.820 13.083 1.316 1.00 85.62 112 GLN A CA 1
ATOM 890 C C . GLN A 1 112 ? -0.864 11.681 1.929 1.00 85.62 112 GLN A C 1
ATOM 892 O O . GLN A 1 112 ? -1.315 11.517 3.054 1.00 85.62 112 GLN A O 1
ATOM 897 N N . ILE A 1 113 ? -0.392 10.655 1.219 1.00 87.94 113 ILE A N 1
ATOM 898 C CA . ILE A 1 113 ? -0.196 9.336 1.828 1.00 87.94 113 ILE A CA 1
ATOM 899 C C . ILE A 1 113 ? 0.908 9.415 2.889 1.00 87.94 113 ILE A C 1
ATOM 901 O O . ILE A 1 113 ? 0.704 8.984 4.021 1.00 87.94 113 ILE A O 1
ATOM 905 N N . PHE A 1 114 ? 2.062 9.989 2.546 1.00 90.25 114 PHE A N 1
ATOM 906 C CA . PHE A 1 114 ? 3.219 10.066 3.439 1.00 90.25 114 PHE A CA 1
ATOM 907 C C . PHE A 1 114 ? 2.978 10.937 4.676 1.00 90.25 114 PHE A C 1
ATOM 909 O O . PHE A 1 114 ? 3.506 10.608 5.736 1.00 90.25 114 PHE A O 1
ATOM 916 N N . SER A 1 115 ? 2.134 11.973 4.596 1.00 91.38 115 SER A N 1
ATOM 917 C CA . SER A 1 115 ? 1.748 12.784 5.764 1.00 91.38 115 SER A CA 1
ATOM 918 C C . SER A 1 115 ? 0.987 11.991 6.837 1.00 91.38 115 SER A C 1
ATOM 920 O O . SER A 1 115 ? 0.961 12.400 7.997 1.00 91.38 115 SER A O 1
ATOM 922 N N . LEU A 1 116 ? 0.398 10.845 6.477 1.00 91.62 116 LEU A N 1
ATOM 923 C CA . LEU A 1 116 ? -0.364 9.973 7.378 1.00 91.62 116 LEU A CA 1
ATOM 924 C C . LEU A 1 116 ? 0.476 8.841 7.993 1.00 91.62 116 LEU A C 1
ATOM 926 O O . LEU A 1 116 ? -0.013 8.108 8.863 1.00 91.62 116 LEU A O 1
ATOM 930 N N . ILE A 1 117 ? 1.723 8.670 7.544 1.00 93.56 117 ILE A N 1
ATOM 931 C CA . ILE A 1 117 ? 2.626 7.620 8.024 1.00 93.56 117 ILE A CA 1
ATOM 932 C C . ILE A 1 117 ? 3.397 8.126 9.237 1.00 93.56 117 ILE A C 1
ATOM 934 O O . ILE A 1 117 ? 4.049 9.161 9.185 1.00 93.56 117 ILE A O 1
ATOM 938 N N . ASP A 1 118 ? 3.371 7.367 10.329 1.00 92.19 118 ASP A N 1
ATOM 939 C CA . ASP A 1 118 ? 4.144 7.677 11.527 1.00 92.19 118 ASP A CA 1
ATOM 940 C C . ASP A 1 118 ? 4.694 6.397 12.178 1.00 92.19 118 ASP A C 1
ATOM 942 O O . ASP A 1 118 ? 4.607 5.287 11.637 1.00 92.19 118 ASP A O 1
ATOM 946 N N . LYS A 1 119 ? 5.282 6.542 13.367 1.00 88.56 119 LYS A N 1
ATOM 947 C CA . LYS A 1 119 ? 5.882 5.437 14.128 1.00 88.56 119 LYS A CA 1
ATOM 948 C C . LYS A 1 119 ? 4.931 4.276 14.467 1.00 88.56 119 LYS A C 1
ATOM 950 O O . LYS A 1 119 ? 5.417 3.216 14.849 1.00 88.56 119 LYS A O 1
ATOM 955 N N . ASN A 1 120 ? 3.610 4.439 14.325 1.00 87.00 120 ASN A N 1
ATOM 956 C CA . ASN A 1 120 ? 2.630 3.371 14.572 1.00 87.00 120 ASN A CA 1
ATOM 957 C C . ASN A 1 120 ? 2.577 2.324 13.448 1.00 87.00 120 ASN A C 1
ATOM 959 O O . ASN A 1 120 ? 1.882 1.324 13.590 1.00 87.00 120 ASN A O 1
ATOM 963 N N . SER A 1 121 ? 3.298 2.524 12.343 1.00 81.44 121 SER A N 1
ATOM 964 C CA . SER A 1 121 ? 3.423 1.532 11.266 1.00 81.44 121 SER A CA 1
ATOM 965 C C . SER A 1 121 ? 4.207 0.279 11.680 1.00 81.44 121 SER A C 1
ATOM 967 O O . SER A 1 121 ? 4.052 -0.757 11.032 1.00 81.44 121 SER A O 1
ATOM 969 N N . HIS A 1 122 ? 5.016 0.357 12.748 1.00 83.25 122 HIS A N 1
ATOM 970 C CA . HIS A 1 122 ? 5.776 -0.748 13.352 1.00 83.25 122 HIS A CA 1
ATOM 971 C C . HIS A 1 122 ? 6.399 -1.699 12.314 1.00 83.25 122 HIS A C 1
ATOM 973 O O . HIS A 1 122 ? 5.939 -2.830 12.103 1.00 83.25 122 HIS A O 1
ATOM 979 N N . LEU A 1 123 ? 7.451 -1.232 11.641 1.00 85.69 123 LEU A N 1
ATOM 980 C CA . LEU A 1 123 ? 8.143 -1.999 10.607 1.00 85.69 123 LEU A CA 1
ATOM 981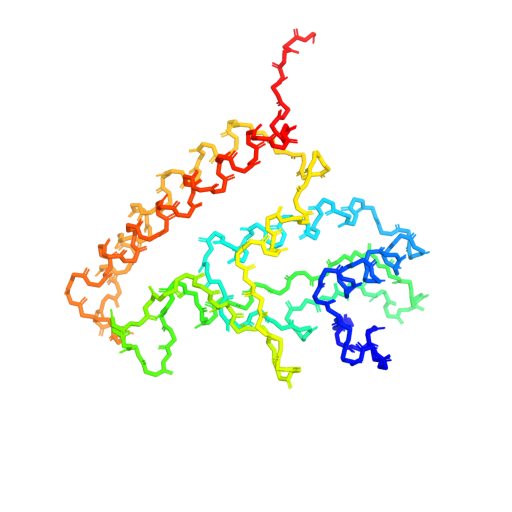 C C . LEU A 1 123 ? 9.516 -2.463 11.092 1.00 85.69 123 LEU A C 1
ATOM 983 O O . LEU A 1 123 ? 10.289 -1.706 11.677 1.00 85.69 123 LEU A O 1
ATOM 987 N N . SER A 1 124 ? 9.848 -3.721 10.805 1.00 90.25 124 SER A N 1
ATOM 988 C CA . SER A 1 124 ? 11.214 -4.217 10.959 1.00 90.25 124 SER A CA 1
ATOM 989 C C . SER A 1 124 ? 12.045 -3.809 9.747 1.00 90.25 124 SER A C 1
ATOM 991 O O . SER A 1 124 ? 11.674 -4.113 8.610 1.00 90.25 124 SER A O 1
ATOM 993 N N . ARG A 1 125 ? 13.219 -3.212 9.984 1.00 91.69 125 ARG A N 1
ATOM 994 C CA . ARG A 1 125 ? 14.184 -2.894 8.920 1.00 91.69 125 ARG A CA 1
ATOM 995 C C . ARG A 1 125 ? 14.558 -4.132 8.103 1.00 91.69 125 ARG A C 1
ATOM 997 O O . ARG A 1 125 ? 14.580 -4.086 6.878 1.00 91.69 125 ARG A O 1
ATOM 1004 N N . GLN A 1 126 ? 14.757 -5.271 8.766 1.00 91.62 126 GLN A N 1
ATOM 1005 C CA . GLN A 1 126 ? 15.060 -6.534 8.091 1.00 91.62 126 GLN A CA 1
ATOM 1006 C C . GLN A 1 126 ? 13.901 -7.011 7.201 1.00 91.62 126 GLN A C 1
ATOM 1008 O O . GLN A 1 126 ? 14.136 -7.580 6.136 1.00 91.62 126 GLN A O 1
ATOM 1013 N N . GLN A 1 127 ? 12.647 -6.812 7.624 1.00 90.19 127 GLN A N 1
ATOM 1014 C CA . GLN A 1 127 ? 11.485 -7.141 6.792 1.00 90.19 127 GLN A CA 1
ATOM 1015 C C . GLN A 1 127 ? 11.390 -6.201 5.590 1.00 90.19 127 GLN A C 1
ATOM 1017 O O . GLN A 1 127 ? 11.165 -6.679 4.480 1.00 90.19 127 GLN A O 1
ATOM 1022 N N . TYR A 1 128 ? 11.616 -4.903 5.797 1.00 94.19 128 TYR A N 1
ATOM 1023 C CA . TYR A 1 128 ? 11.574 -3.901 4.735 1.00 94.19 128 TYR A CA 1
ATOM 1024 C C . TYR A 1 128 ? 12.644 -4.143 3.666 1.00 94.19 128 TYR A C 1
ATOM 1026 O O . TYR A 1 128 ? 12.345 -4.146 2.477 1.00 94.19 128 TYR A O 1
ATOM 1034 N N . GLN A 1 129 ? 13.869 -4.487 4.072 1.00 95.25 129 GLN A N 1
ATOM 1035 C CA . GLN A 1 129 ? 14.963 -4.802 3.147 1.00 95.25 129 GLN A CA 1
ATOM 1036 C C . GLN A 1 129 ? 14.639 -5.948 2.174 1.00 95.25 129 GLN A C 1
ATOM 1038 O O . GLN A 1 129 ? 15.203 -6.010 1.084 1.00 95.25 129 GLN A O 1
ATOM 1043 N N . ARG A 1 130 ? 13.697 -6.843 2.509 1.00 95.44 130 ARG A N 1
ATOM 1044 C CA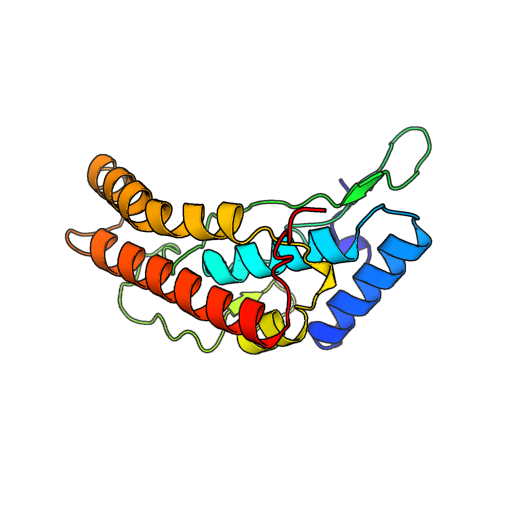 . ARG A 1 130 ? 13.252 -7.904 1.587 1.00 95.44 130 ARG A CA 1
ATOM 1045 C C . ARG A 1 130 ? 12.543 -7.347 0.351 1.00 95.44 130 ARG A C 1
ATOM 1047 O O . ARG A 1 130 ? 12.561 -8.014 -0.686 1.00 95.44 130 ARG A O 1
ATOM 1054 N N . LEU A 1 131 ? 11.956 -6.149 0.434 1.00 96.12 131 LEU A N 1
ATOM 1055 C CA . LEU A 1 131 ? 11.274 -5.500 -0.687 1.00 96.12 131 LEU A CA 1
ATOM 1056 C C . LEU A 1 131 ? 12.222 -5.237 -1.860 1.00 96.12 131 LEU A C 1
ATOM 1058 O O . LEU A 1 131 ? 11.801 -5.384 -3.001 1.00 96.12 131 LEU A O 1
ATOM 1062 N N . TYR A 1 132 ? 13.510 -4.978 -1.608 1.00 97.56 132 TYR A N 1
ATOM 1063 C CA . TYR A 1 132 ? 14.515 -4.737 -2.653 1.00 97.56 132 TYR A CA 1
ATOM 1064 C C . TYR A 1 132 ? 14.708 -5.910 -3.631 1.00 97.56 132 TYR A C 1
ATOM 1066 O O . TYR A 1 132 ? 15.204 -5.711 -4.736 1.00 97.56 132 TYR A O 1
ATOM 1074 N N . SER A 1 133 ? 14.283 -7.124 -3.266 1.00 96.94 133 SER A N 1
ATOM 1075 C CA . SER A 1 133 ? 14.287 -8.284 -4.173 1.00 96.94 133 SER A CA 1
ATOM 1076 C C . SER A 1 133 ? 13.058 -8.360 -5.094 1.00 96.94 133 SER A C 1
ATOM 1078 O O . SER A 1 133 ? 13.050 -9.109 -6.073 1.00 96.94 133 SER A O 1
ATOM 1080 N N . LEU A 1 134 ? 11.993 -7.609 -4.793 1.00 96.25 134 LEU A N 1
ATOM 1081 C CA . LEU A 1 134 ? 10.727 -7.682 -5.521 1.00 96.25 134 LEU A CA 1
ATOM 1082 C C . LEU A 1 134 ? 10.784 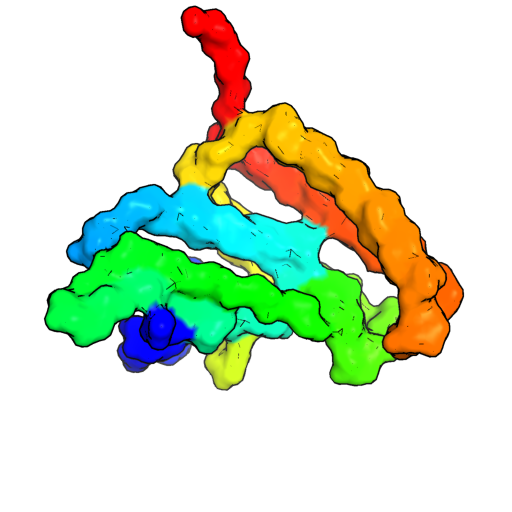-7.095 -6.935 1.00 96.25 134 LEU A C 1
ATOM 1084 O O . LEU A 1 134 ? 10.185 -7.727 -7.806 1.00 96.25 134 LEU A O 1
ATOM 1088 N N . PRO A 1 135 ? 11.486 -5.980 -7.224 1.00 96.25 135 PRO A N 1
ATOM 1089 C CA . PRO A 1 135 ? 11.561 -5.442 -8.583 1.00 96.25 135 PRO A CA 1
ATOM 1090 C C . PRO A 1 135 ? 12.108 -6.442 -9.608 1.00 96.25 135 PRO A C 1
ATOM 1092 O O . PRO A 1 135 ? 11.547 -6.589 -10.692 1.00 96.25 135 PRO A O 1
ATOM 1095 N N . GLU A 1 136 ? 13.145 -7.203 -9.249 1.00 96.88 136 GLU A N 1
ATOM 1096 C CA . GLU A 1 136 ? 13.702 -8.248 -10.117 1.00 96.88 136 GLU A CA 1
ATOM 1097 C C . GLU A 1 136 ? 12.708 -9.402 -10.318 1.00 96.88 136 GLU A C 1
ATOM 1099 O O . GLU A 1 136 ? 12.480 -9.864 -11.440 1.00 96.88 136 GLU A O 1
ATOM 1104 N N . ARG A 1 137 ? 12.049 -9.841 -9.238 1.00 96.94 137 ARG A N 1
ATOM 1105 C CA . ARG A 1 137 ? 11.012 -10.879 -9.313 1.00 96.94 137 ARG A CA 1
ATOM 1106 C C . ARG A 1 137 ? 9.826 -10.434 -10.170 1.00 96.94 137 ARG A C 1
ATOM 1108 O O . ARG A 1 137 ? 9.289 -11.238 -10.931 1.00 96.94 137 ARG A O 1
ATOM 1115 N N . TYR A 1 138 ? 9.425 -9.173 -10.052 1.00 93.44 138 TYR A N 1
ATOM 1116 C CA . TYR A 1 138 ? 8.369 -8.566 -10.850 1.00 93.44 138 TYR A CA 1
ATOM 1117 C C . TYR A 1 138 ? 8.756 -8.528 -12.333 1.00 93.44 138 TYR A C 1
ATOM 1119 O O . TYR A 1 138 ? 7.998 -9.030 -13.161 1.00 93.44 138 TYR A O 1
ATOM 1127 N N . LEU A 1 139 ? 9.965 -8.061 -12.666 1.00 94.75 139 LEU A N 1
ATOM 1128 C CA . LEU A 1 139 ? 10.492 -8.072 -14.035 1.00 94.75 139 LEU A CA 1
ATOM 1129 C C . LEU A 1 139 ? 10.484 -9.481 -14.646 1.00 94.75 139 LEU A C 1
ATOM 1131 O O . LEU A 1 139 ? 10.045 -9.667 -15.780 1.00 94.75 139 LEU A O 1
ATOM 1135 N N . SER A 1 140 ? 10.927 -10.484 -13.884 1.00 96.06 140 SER A N 1
ATOM 1136 C CA . SER A 1 140 ? 10.913 -11.887 -14.316 1.00 96.06 140 SER A CA 1
ATOM 1137 C C . SER A 1 140 ? 9.497 -12.372 -14.656 1.00 96.06 140 SER A C 1
ATOM 1139 O O . SER A 1 140 ? 9.290 -13.018 -15.685 1.00 96.06 140 SER A O 1
ATOM 1141 N N . LEU A 1 141 ? 8.502 -12.013 -13.837 1.00 93.94 141 LEU A N 1
ATOM 1142 C CA . LEU A 1 141 ? 7.097 -12.344 -14.089 1.00 93.94 141 LEU A CA 1
ATOM 1143 C C . LEU A 1 141 ? 6.545 -11.622 -15.322 1.00 93.94 141 LEU A C 1
ATOM 1145 O O . LEU A 1 141 ? 5.916 -12.272 -16.156 1.00 93.94 141 LEU A O 1
ATOM 1149 N N . VAL A 1 142 ? 6.805 -10.321 -15.467 1.00 91.25 142 VAL A N 1
ATOM 1150 C CA . VAL A 1 142 ? 6.372 -9.544 -16.639 1.00 91.25 142 VAL A CA 1
ATOM 1151 C C . VAL A 1 142 ? 6.952 -10.142 -17.917 1.00 91.25 142 VAL A C 1
ATOM 1153 O O . VAL A 1 142 ? 6.203 -10.438 -18.841 1.00 91.25 142 VAL A O 1
ATOM 1156 N N . ASN A 1 143 ? 8.256 -10.425 -17.950 1.00 92.75 143 ASN A N 1
ATOM 1157 C CA . ASN A 1 143 ? 8.907 -11.016 -19.121 1.00 92.75 143 ASN A CA 1
ATOM 1158 C C . ASN A 1 143 ? 8.364 -12.413 -19.444 1.00 92.75 143 ASN A C 1
ATOM 1160 O O . ASN A 1 143 ? 8.142 -12.735 -20.610 1.00 92.75 143 ASN A O 1
ATOM 1164 N N . LYS A 1 144 ? 8.102 -13.239 -18.422 1.00 95.31 144 LYS A N 1
ATOM 1165 C CA . LYS A 1 144 ? 7.519 -14.577 -18.601 1.00 95.31 144 LYS A CA 1
ATOM 1166 C C . LYS A 1 144 ? 6.142 -14.522 -19.265 1.00 95.31 144 LYS A C 1
ATOM 1168 O O . LYS A 1 144 ? 5.822 -15.394 -20.070 1.00 95.31 144 LYS A O 1
ATOM 1173 N N . TYR A 1 145 ? 5.328 -13.532 -18.909 1.00 92.88 145 TYR A N 1
ATOM 1174 C CA . TYR A 1 145 ? 3.944 -13.413 -19.366 1.00 92.88 145 TYR A CA 1
ATOM 1175 C C . TYR A 1 145 ? 3.736 -12.325 -20.422 1.00 92.88 145 TYR A C 1
ATOM 1177 O O . TYR A 1 145 ? 2.599 -12.079 -20.804 1.00 92.88 145 TYR A O 1
ATOM 1185 N N . LEU A 1 146 ? 4.805 -11.726 -20.957 1.00 91.00 146 LEU A N 1
ATOM 1186 C CA . LEU A 1 146 ? 4.729 -10.604 -21.898 1.00 91.00 146 LEU A CA 1
ATOM 1187 C C . LEU A 1 146 ? 3.751 -10.874 -23.053 1.00 91.00 146 LEU A C 1
ATOM 1189 O O . LEU A 1 146 ? 2.897 -10.043 -23.347 1.00 91.00 146 LEU A O 1
ATOM 1193 N N . SER A 1 147 ? 3.798 -12.089 -23.615 1.00 90.94 147 SER A N 1
ATOM 1194 C CA . SER A 1 147 ? 2.932 -12.539 -24.720 1.00 90.94 147 SER A CA 1
ATOM 1195 C C . SER A 1 147 ? 1.421 -12.519 -24.445 1.00 90.94 147 SER A C 1
ATOM 1197 O O . SER A 1 147 ? 0.640 -12.543 -25.392 1.00 90.94 147 SER A O 1
ATOM 1199 N N . CYS A 1 148 ? 0.994 -12.487 -23.179 1.00 88.94 148 CYS A N 1
ATOM 1200 C CA . CYS A 1 148 ? -0.415 -12.414 -22.787 1.00 88.94 148 CYS A CA 1
ATOM 1201 C C . CYS A 1 148 ? -0.765 -11.107 -22.059 1.00 88.94 148 CYS A C 1
ATOM 1203 O O . CYS A 1 148 ? -1.774 -11.042 -21.360 1.00 88.94 148 CYS A O 1
ATOM 1205 N N . THR A 1 149 ? 0.063 -10.072 -22.210 1.00 84.81 149 THR A N 1
ATOM 1206 C CA . THR A 1 149 ? -0.183 -8.725 -21.678 1.00 84.81 149 THR A CA 1
ATOM 1207 C C . THR A 1 149 ? -0.285 -7.711 -22.815 1.00 84.81 149 THR A C 1
ATOM 1209 O O . THR A 1 149 ? 0.054 -8.008 -23.956 1.00 84.81 149 THR A O 1
ATOM 1212 N N . SER A 1 150 ? -0.727 -6.493 -22.504 1.00 84.06 150 SER A N 1
ATOM 1213 C CA . SER A 1 150 ? -0.656 -5.350 -23.423 1.00 84.06 150 SER A CA 1
ATOM 1214 C C . SER A 1 150 ? 0.684 -4.600 -23.360 1.00 84.06 150 SER A C 1
ATOM 1216 O O . SER A 1 150 ? 0.781 -3.499 -23.897 1.00 84.06 150 SER A O 1
ATOM 1218 N N . LEU A 1 151 ? 1.676 -5.138 -22.644 1.00 86.00 151 LEU A N 1
ATOM 1219 C CA . LEU A 1 151 ? 2.993 -4.528 -22.487 1.00 86.00 151 LEU A CA 1
ATOM 1220 C C . LEU A 1 151 ? 3.881 -4.862 -23.690 1.00 86.00 151 LEU A C 1
ATOM 1222 O O . LEU A 1 151 ? 3.760 -5.923 -24.304 1.00 86.00 151 LEU A O 1
ATOM 1226 N N . HIS A 1 152 ? 4.801 -3.961 -23.999 1.00 87.50 152 HIS A N 1
ATOM 1227 C CA . HIS A 1 152 ? 5.818 -4.110 -25.027 1.00 87.50 152 HIS A CA 1
ATOM 1228 C C . HIS A 1 152 ? 7.165 -4.484 -24.406 1.00 87.50 152 HIS A C 1
ATOM 1230 O O . HIS A 1 152 ? 7.401 -4.371 -23.199 1.00 87.50 152 HIS A O 1
ATOM 1236 N N . GLU A 1 153 ? 8.082 -4.930 -25.258 1.00 86.69 153 GLU A N 1
ATOM 1237 C CA . GLU A 1 153 ? 9.464 -5.156 -24.859 1.00 86.69 153 GLU A CA 1
ATOM 1238 C C . GLU A 1 153 ? 10.075 -3.867 -24.280 1.00 86.69 153 GLU A C 1
ATOM 1240 O O . GLU A 1 153 ? 9.951 -2.788 -24.857 1.00 86.69 153 GLU A O 1
ATOM 1245 N N . GLY A 1 154 ? 10.716 -3.979 -23.115 1.00 85.75 154 GLY A N 1
ATOM 1246 C CA . GLY A 1 154 ? 11.279 -2.843 -22.377 1.00 85.75 154 GLY A CA 1
ATOM 1247 C C . GLY A 1 154 ? 10.355 -2.244 -21.310 1.00 85.75 154 GLY A C 1
ATOM 1248 O O . GLY A 1 154 ? 10.867 -1.764 -20.296 1.00 85.75 154 GLY A O 1
ATOM 1249 N N . ASP A 1 155 ? 9.028 -2.362 -21.442 1.00 87.50 155 ASP A N 1
ATOM 1250 C CA . ASP A 1 155 ? 8.079 -1.809 -20.457 1.00 87.50 155 ASP A CA 1
ATOM 1251 C C . ASP A 1 155 ? 8.275 -2.446 -19.074 1.00 87.50 155 ASP A C 1
ATOM 1253 O O . ASP A 1 155 ? 8.281 -1.756 -18.058 1.00 87.50 155 ASP A O 1
ATOM 1257 N N . GLY A 1 156 ? 8.537 -3.756 -19.018 1.00 90.00 156 GLY A N 1
ATOM 1258 C CA . GLY A 1 156 ? 8.813 -4.450 -17.757 1.00 90.00 156 GLY A CA 1
ATOM 1259 C C . GLY A 1 156 ? 10.019 -3.883 -17.000 1.00 90.00 156 GLY A C 1
ATOM 1260 O O . GLY A 1 156 ? 9.975 -3.770 -15.776 1.00 90.00 156 GLY A O 1
ATOM 1261 N N . ALA A 1 157 ? 11.081 -3.491 -17.712 1.00 91.62 157 ALA A N 1
ATOM 1262 C CA . ALA A 1 157 ? 12.270 -2.904 -17.094 1.00 91.62 157 ALA A CA 1
ATOM 1263 C C . ALA A 1 157 ? 11.975 -1.508 -16.533 1.00 91.62 157 ALA A C 1
ATOM 1265 O O . ALA A 1 157 ? 12.412 -1.183 -15.430 1.00 91.62 157 ALA A O 1
ATOM 1266 N N . TYR A 1 158 ? 11.188 -0.712 -17.261 1.00 89.00 158 TYR A N 1
ATOM 1267 C CA . TYR A 1 158 ? 10.707 0.582 -16.786 1.00 89.00 158 TYR A CA 1
ATOM 1268 C C . TYR A 1 158 ? 9.856 0.437 -15.516 1.00 89.00 158 TYR A C 1
ATOM 1270 O O . TYR A 1 158 ? 10.140 1.082 -14.509 1.00 89.00 158 TYR A O 1
ATOM 1278 N N . LEU A 1 159 ? 8.868 -0.461 -15.521 1.00 89.25 159 LEU A N 1
ATOM 1279 C CA . LEU A 1 159 ? 7.988 -0.701 -14.373 1.00 89.25 159 LEU A CA 1
ATOM 1280 C C . LEU A 1 159 ? 8.762 -1.203 -13.144 1.00 89.25 159 LEU A C 1
ATOM 1282 O O . LEU A 1 159 ? 8.498 -0.772 -12.024 1.00 89.25 159 LEU A O 1
ATOM 1286 N N . ALA A 1 160 ? 9.755 -2.074 -13.342 1.00 92.69 160 ALA A N 1
ATOM 1287 C CA . ALA A 1 160 ? 10.634 -2.522 -12.264 1.00 92.69 160 ALA A CA 1
ATOM 1288 C C . ALA A 1 160 ? 11.493 -1.378 -11.696 1.00 92.69 160 ALA A C 1
ATOM 1290 O O . ALA A 1 160 ? 11.708 -1.323 -10.486 1.00 92.69 160 ALA A O 1
ATOM 1291 N N . ALA A 1 161 ? 11.953 -0.447 -12.538 1.00 91.38 161 ALA A N 1
ATOM 1292 C CA . ALA A 1 161 ? 12.673 0.740 -12.083 1.00 91.38 161 ALA A CA 1
ATOM 1293 C C . ALA A 1 161 ? 11.775 1.675 -11.254 1.00 91.38 161 ALA A C 1
ATOM 1295 O O . ALA A 1 161 ? 12.210 2.143 -10.204 1.00 91.38 161 ALA A O 1
ATOM 1296 N N 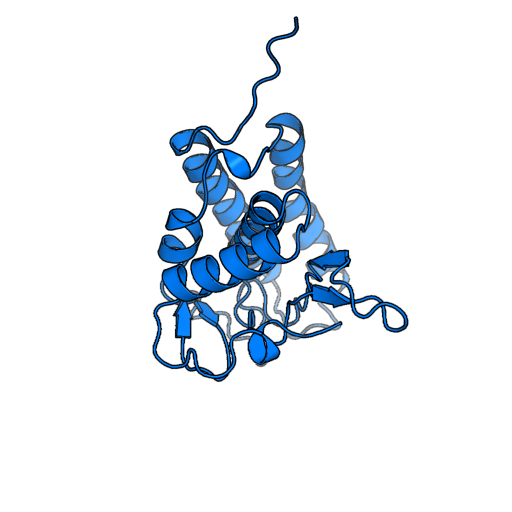. VAL A 1 162 ? 10.518 1.885 -11.667 1.00 88.25 162 VAL A N 1
ATOM 1297 C CA . VAL A 1 162 ? 9.526 2.650 -10.885 1.00 88.25 162 VAL A CA 1
ATOM 1298 C C . VAL A 1 162 ? 9.275 1.984 -9.531 1.00 88.25 162 VAL A C 1
ATOM 1300 O O . VAL A 1 162 ? 9.361 2.637 -8.495 1.00 88.25 162 VAL A O 1
ATOM 1303 N N . PHE A 1 163 ? 9.062 0.667 -9.515 1.00 92.69 163 PHE A N 1
ATOM 1304 C CA . PHE A 1 163 ? 8.860 -0.080 -8.273 1.00 92.69 163 PHE A CA 1
ATOM 1305 C C . PHE A 1 163 ? 10.080 0.033 -7.335 1.00 92.69 163 PHE A C 1
ATOM 1307 O O . PHE A 1 163 ? 9.927 0.278 -6.139 1.00 92.69 163 PHE A O 1
ATOM 1314 N N . MET A 1 164 ? 11.303 -0.065 -7.870 1.00 95.62 164 MET A N 1
ATOM 1315 C CA . MET A 1 164 ? 12.529 0.167 -7.094 1.00 95.62 164 MET A CA 1
ATOM 1316 C C . MET A 1 164 ? 12.588 1.588 -6.517 1.00 95.62 164 MET A C 1
ATOM 1318 O O . MET A 1 164 ? 12.913 1.760 -5.344 1.00 95.62 164 MET A O 1
ATOM 1322 N N . GLN A 1 165 ? 12.246 2.599 -7.315 1.00 92.31 165 GLN A N 1
ATOM 1323 C CA . GLN A 1 165 ? 12.223 3.989 -6.867 1.00 92.31 165 GLN A CA 1
ATOM 1324 C C . GLN A 1 165 ? 11.230 4.194 -5.712 1.00 92.31 165 GLN A C 1
ATOM 1326 O O . GLN A 1 165 ? 11.564 4.851 -4.730 1.00 92.31 165 GLN A O 1
ATOM 1331 N N . ASN A 1 166 ? 10.039 3.595 -5.784 1.00 91.94 166 ASN A N 1
ATOM 1332 C CA . ASN A 1 166 ? 9.043 3.701 -4.714 1.00 91.94 166 ASN A CA 1
ATOM 1333 C C . ASN A 1 166 ? 9.533 3.062 -3.409 1.00 91.94 166 ASN A C 1
ATOM 1335 O O . ASN A 1 166 ? 9.304 3.618 -2.339 1.00 91.94 166 ASN A O 1
ATOM 1339 N N . ILE A 1 167 ? 10.251 1.933 -3.481 1.00 96.19 167 ILE A N 1
ATOM 1340 C CA . ILE A 1 167 ? 10.883 1.320 -2.299 1.00 96.19 167 ILE A CA 1
ATOM 1341 C C . ILE A 1 167 ? 11.864 2.302 -1.645 1.00 96.19 167 ILE A C 1
ATOM 1343 O O . ILE A 1 167 ? 11.859 2.440 -0.424 1.00 96.19 167 ILE A O 1
ATOM 1347 N N . GLN A 1 168 ? 12.687 2.990 -2.435 1.00 96.06 168 GLN A N 1
ATOM 1348 C CA . GLN A 1 168 ? 13.681 3.937 -1.920 1.00 96.06 168 GLN A CA 1
ATOM 1349 C C . GLN A 1 168 ? 13.028 5.178 -1.296 1.00 96.06 168 GLN A C 1
ATOM 1351 O O . GLN A 1 168 ? 13.425 5.612 -0.217 1.00 96.06 168 GLN A O 1
ATOM 1356 N N . GLU A 1 169 ? 12.006 5.734 -1.947 1.00 93.12 169 GLU A N 1
ATOM 1357 C CA . GLU A 1 169 ? 11.273 6.903 -1.445 1.00 93.12 169 GLU A CA 1
ATOM 1358 C C . GLU A 1 169 ? 10.523 6.592 -0.149 1.00 93.12 169 GLU A C 1
ATOM 1360 O O . GLU A 1 169 ? 10.603 7.358 0.812 1.00 93.12 169 GLU A O 1
ATOM 1365 N N . ILE A 1 170 ? 9.845 5.444 -0.088 1.00 94.06 170 ILE A N 1
ATOM 1366 C CA . ILE A 1 170 ? 9.160 5.005 1.129 1.00 94.06 170 ILE A CA 1
ATOM 1367 C C . ILE A 1 170 ? 10.173 4.750 2.249 1.00 94.06 170 ILE A C 1
ATOM 1369 O O . ILE A 1 170 ? 9.903 5.118 3.389 1.00 94.06 170 ILE A O 1
ATOM 1373 N N . GLU A 1 171 ? 11.342 4.168 1.956 1.00 95.62 171 GLU A N 1
ATOM 1374 C CA . GLU A 1 171 ? 12.370 3.944 2.979 1.00 95.62 171 GLU A CA 1
ATOM 1375 C C . GLU A 1 171 ? 12.807 5.263 3.613 1.00 95.62 171 GLU A C 1
ATOM 1377 O O . GLU A 1 171 ? 12.825 5.361 4.837 1.00 95.62 171 GLU A O 1
ATOM 1382 N N . ALA A 1 172 ? 13.069 6.290 2.800 1.00 94.62 172 ALA A N 1
ATOM 1383 C CA . ALA A 1 172 ? 13.456 7.611 3.287 1.00 94.62 172 ALA A CA 1
ATOM 1384 C C . ALA A 1 172 ? 12.391 8.227 4.214 1.00 94.62 172 ALA A C 1
ATOM 1386 O O . ALA A 1 172 ? 12.733 8.735 5.281 1.00 94.62 172 ALA A O 1
ATOM 1387 N N . VAL A 1 173 ? 11.105 8.120 3.858 1.00 93.69 173 VAL A N 1
ATOM 1388 C CA . VAL A 1 173 ? 9.988 8.593 4.700 1.00 93.69 173 VAL A CA 1
ATOM 1389 C C . VAL A 1 173 ? 9.916 7.816 6.016 1.00 93.69 173 VAL A C 1
ATOM 1391 O O . VAL A 1 173 ? 9.728 8.400 7.083 1.00 93.69 173 VAL A O 1
ATOM 1394 N N . LEU A 1 174 ? 10.076 6.492 5.967 1.00 93.94 174 LEU A N 1
ATOM 1395 C CA . LEU A 1 174 ? 10.062 5.648 7.163 1.00 93.94 174 LEU A CA 1
ATOM 1396 C C . LEU A 1 174 ? 11.254 5.933 8.087 1.00 93.94 174 LEU A C 1
ATOM 1398 O O . LEU A 1 174 ? 11.104 5.855 9.309 1.00 93.94 174 LEU A O 1
ATOM 1402 N N . GLU A 1 175 ? 12.422 6.262 7.532 1.00 93.25 175 GLU A N 1
ATOM 1403 C CA . GLU A 1 175 ? 13.592 6.695 8.301 1.00 93.25 175 GLU A CA 1
ATOM 1404 C C . GLU A 1 175 ? 13.370 8.059 8.954 1.00 93.25 175 GLU A C 1
ATOM 1406 O O . GLU A 1 175 ? 13.585 8.189 10.160 1.00 93.25 175 GLU A O 1
ATOM 1411 N N . GLU A 1 176 ? 12.883 9.044 8.195 1.00 93.25 176 GLU A N 1
ATOM 1412 C CA . GLU A 1 176 ? 12.567 10.388 8.696 1.00 93.25 176 GLU A CA 1
ATOM 1413 C C . GLU A 1 176 ? 11.549 10.340 9.844 1.00 93.25 176 GLU A C 1
ATOM 1415 O O . GLU A 1 176 ? 11.723 11.000 10.871 1.00 93.25 176 GLU A O 1
ATOM 1420 N N . ASN A 1 177 ? 10.529 9.488 9.715 1.00 92.19 177 ASN A N 1
ATOM 1421 C CA . ASN A 1 177 ? 9.452 9.360 10.696 1.00 92.19 177 ASN A CA 1
ATOM 1422 C C . ASN A 1 177 ? 9.776 8.400 11.857 1.00 92.19 177 ASN A C 1
ATOM 1424 O O . ASN A 1 177 ? 8.939 8.208 12.747 1.00 92.19 177 ASN A O 1
ATOM 1428 N N . GLY A 1 178 ? 10.968 7.790 11.877 1.00 90.75 178 GLY A N 1
ATOM 1429 C CA . GLY A 1 178 ? 11.387 6.861 12.933 1.00 90.75 178 GLY A CA 1
ATOM 1430 C C . GLY A 1 178 ? 10.515 5.603 13.019 1.00 90.75 178 GLY A C 1
ATOM 1431 O O . GLY A 1 178 ? 10.237 5.108 14.113 1.00 90.75 178 GLY A O 1
ATOM 1432 N N . CYS A 1 179 ? 10.038 5.103 11.878 1.00 90.56 179 CYS A N 1
ATOM 1433 C CA . CYS A 1 179 ? 9.126 3.959 11.790 1.00 90.56 179 CYS A CA 1
ATOM 1434 C C . CYS A 1 179 ? 9.821 2.603 11.984 1.00 90.56 179 CYS A C 1
ATOM 1436 O O . CYS A 1 179 ? 9.164 1.618 12.339 1.00 90.56 179 CYS A O 1
ATOM 1438 N N . PHE A 1 180 ? 11.133 2.535 11.740 1.00 90.50 180 PHE A N 1
ATOM 1439 C CA . PHE A 1 180 ? 11.906 1.316 11.939 1.00 90.50 180 PHE A CA 1
ATOM 1440 C C . PHE A 1 180 ? 12.222 1.109 13.415 1.00 90.50 180 PHE A C 1
ATOM 1442 O O . PHE A 1 180 ? 12.934 1.894 14.038 1.00 90.50 180 PHE A O 1
ATOM 1449 N N . GLN A 1 181 ? 11.716 0.010 13.970 1.00 76.44 181 GLN A N 1
ATOM 1450 C CA . GLN A 1 181 ? 12.139 -0.446 15.286 1.00 76.44 181 GLN A CA 1
ATOM 1451 C C . GLN A 1 181 ? 13.427 -1.245 15.113 1.00 76.44 181 GLN A C 1
ATOM 1453 O O . GLN A 1 181 ? 13.401 -2.431 14.775 1.00 76.44 181 GLN A O 1
ATOM 1458 N N . ASP A 1 182 ? 14.566 -0.586 15.310 1.00 66.62 182 ASP A N 1
ATOM 1459 C CA . ASP A 1 182 ? 15.828 -1.295 15.458 1.00 66.62 182 ASP A CA 1
ATOM 1460 C C . ASP A 1 182 ? 15.741 -2.096 16.757 1.00 66.62 182 ASP A C 1
ATOM 1462 O O . ASP A 1 182 ? 15.734 -1.541 17.859 1.00 66.62 182 ASP A O 1
ATOM 1466 N N . THR A 1 183 ? 15.640 -3.419 16.639 1.00 51.78 183 THR A N 1
ATOM 1467 C CA . THR A 1 183 ? 15.826 -4.317 17.776 1.00 51.78 183 THR A CA 1
ATOM 1468 C C . THR A 1 183 ? 17.280 -4.196 18.215 1.00 51.78 183 THR A C 1
ATOM 1470 O O . THR A 1 183 ? 18.142 -4.968 17.795 1.00 51.78 183 THR A O 1
ATOM 1473 N N . SER A 1 184 ? 17.574 -3.204 19.051 1.00 42.69 184 SER A N 1
ATOM 1474 C CA . SER A 1 184 ? 18.689 -3.321 19.974 1.00 42.69 184 SER A CA 1
ATOM 1475 C C . SER A 1 184 ? 18.344 -4.510 20.867 1.00 42.69 184 SER A C 1
ATOM 1477 O O . SER A 1 184 ? 17.378 -4.474 21.623 1.00 42.69 184 SER A O 1
ATOM 1479 N N . PHE A 1 185 ? 19.060 -5.616 20.665 1.00 45.50 185 PHE A N 1
ATOM 1480 C CA . PHE A 1 185 ? 18.985 -6.790 21.524 1.00 45.50 185 PHE A CA 1
ATOM 1481 C C . PHE A 1 185 ? 19.081 -6.336 22.991 1.00 45.50 185 PHE A C 1
ATOM 1483 O O . PHE A 1 185 ? 20.108 -5.785 23.394 1.00 45.50 185 PHE A O 1
ATOM 1490 N N . GLN A 1 186 ? 18.012 -6.554 23.756 1.00 33.88 186 GLN A N 1
ATOM 1491 C CA . GLN A 1 186 ? 18.060 -6.722 25.207 1.00 33.88 186 GLN A CA 1
ATOM 1492 C C . GLN A 1 186 ? 17.792 -8.188 25.519 1.00 33.88 186 GLN A C 1
ATOM 1494 O O . GLN A 1 186 ? 16.879 -8.760 24.879 1.00 33.88 186 GLN A O 1
#

Organism: NCBI:txid1468449

Foldseek 3Di:
DDFQCVVCPPVAPPAPLVSVVSQLVVCVVLVAPLQLLVVLVLLLVCLLFVQLEAESRQWAFDADPPVRRTHHIGHRPPRQQTLQQDPVRDLPDPDQAFRHYDPSRDTDHNVSSLVSDAQSNQDAPVVLVVQLVVLVVQLVVCVVCVVVGSDDPPSSVVSSVVSNVSSVVVVVSCVVRVNHDDPPDD

Sequence (186 aa):
MIPAAQILLGKEGVGFEELVKVYLDFLEEALVSNAKEKIQKQLLSDALLDNTDRHLNNFGVIRNVSTLQIMDVALNYDCGRILGTAFPYTPKRYTKEEFHVDELDYAVTQKQIFSLIDKNSHLSRQQYQRLYSLPERYLSLVNKYLSCTSLHEGDGAYLAAVFMQNIQEIEAVLEENGCFQDTSFQ

Secondary structure (DSSP, 8-state):
-EEHHHHSTT-TT--HHHHHHHHHHHHHHTT-TTHHHHHHHHHHHHHHHT-TT--GGGEEEEE-TTT--EEEEEE----TT-TT-PSSP-SS---TT-EEETTTTEEE-HHHHHTT--GGG-B-HHHHHGGGGHHHHHHHHHHHHGGGSSPPTTHHHHHHHHHHHHHHHHHHHHHHTT-B------

pLDDT: mean 83.9, std 14.03, range [33.88, 97.56]

Radius of gyration: 17.74 Å; chains: 1; bounding box: 44×32×50 Å